Protein AF-A0A9Q1I8E9-F1 (afdb_monomer_lite)

pLDDT: mean 74.29, std 25.04, range [24.16, 98.56]

Organism: Conger conger (NCBI:txid82655)

Radius of gyration: 29.44 Å; chains: 1; bounding box: 55×81×76 Å

Sequence (322 aa):
MQVLFWGLRDLKRVNLAQVDRPRVDIECAGKGVQSALIQNYKKNPNFSTLVKWFEVDLPENELLHPPLNIRVVDCRAFGRYTLVGSHAVTTLRKFIYRPVDKSANNLSASEEIVINTEPEQHVKKVETVVKLDSTSDAVVKLDMNEDEKGKKKKRKKGEGEIEEEELDESMLDWWSKYFASIETMMEVYNKELENEFANFEDWLHTFNLYRGKSGDDDDQNVADEDRLIGRFKGSLCMYKVPLADDITREPGYDPTMGMFQSIPHNDPINILVRVYVVRATDLHPADINGKADPYIAIKLGKSEIRDKENYISKQLNPIFGK

InterPro domains:
  IPR000008 C2 domain [PF00168] (273-321)
  IPR000008 C2 domain [PS50004] (1-107)
  IPR000008 C2 domain [PS50004] (251-322)
  IPR035892 C2 domain superfamily [G3DSA:2.60.40.150] (272-322)
  IPR035892 C2 domain superfamily [SSF49562] (2-92)
  IPR035892 C2 domain superfamily [SSF49562] (252-321)
  IPR037721 Ferlin family [PTHR12546] (2-322)

Foldseek 3Di:
DKKFFQFWFQFAADPNHDFFWKKKWKDFPRDTDIFDIDRGCVVARTGPQTMDDDDDDADPPQLRGQKMKIWMWRQDPPRDTDTSFIFIRHGCVLQEDDDDDPPDDDDDPDRDQDPDPPPPPPPPPPPPPDDDDDDDDDDDDDDDDDDDDDDDDDDDDDDDDPDPPPPPPVPCDPVNVVVVVVVVPDDDDPDDCCVVCVNVPRNKDKGFTFPDDDDPDPPPPPVGVVRGRIIGIMGHHDYDPPDDPVQCPPPPDDPSCPSVPPDDDSDDDDDDDDDDDFKAAQAAQPDPVRFDFDWDWDDDPPDIDTPNVPTDPRHRIDGDHD

Structure (mmCIF, N/CA/C/O backbone):
data_AF-A0A9Q1I8E9-F1
#
_entry.id   AF-A0A9Q1I8E9-F1
#
loop_
_atom_site.group_PDB
_atom_site.id
_atom_site.type_symbol
_atom_site.label_atom_id
_atom_site.label_alt_id
_atom_site.label_comp_id
_atom_site.label_asym_id
_atom_site.label_entity_id
_atom_site.label_seq_id
_atom_site.pdbx_PDB_ins_code
_atom_site.Cartn_x
_atom_site.Cartn_y
_atom_site.Cartn_z
_atom_site.occupancy
_atom_site.B_iso_or_equiv
_atom_site.auth_seq_id
_atom_site.auth_comp_id
_atom_site.auth_asym_id
_atom_site.auth_atom_id
_atom_site.pdbx_PDB_model_num
ATOM 1 N N . MET A 1 1 ? 15.123 -5.989 -10.878 1.00 93.50 1 MET A 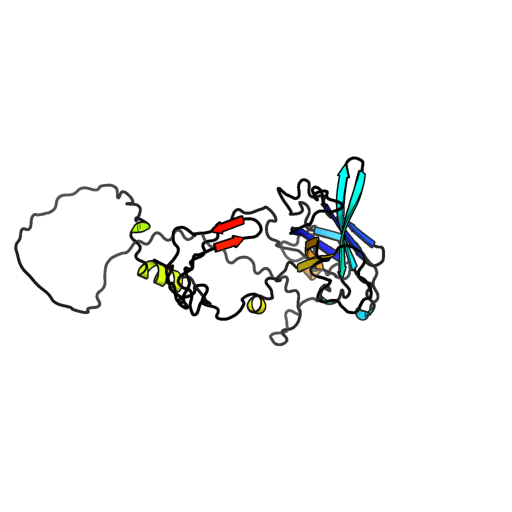N 1
ATOM 2 C CA . MET A 1 1 ? 14.380 -5.652 -9.645 1.00 93.50 1 MET A CA 1
ATOM 3 C C . MET A 1 1 ? 13.042 -6.363 -9.662 1.00 93.50 1 MET A C 1
ATOM 5 O O . MET A 1 1 ? 12.340 -6.314 -10.666 1.00 93.50 1 MET A O 1
ATOM 9 N N . GLN A 1 2 ? 12.695 -7.014 -8.561 1.00 95.00 2 GLN A N 1
ATOM 10 C CA . GLN A 1 2 ? 11.435 -7.710 -8.361 1.00 95.00 2 GLN A CA 1
ATOM 11 C C . GLN A 1 2 ? 10.613 -7.008 -7.280 1.00 95.00 2 GLN A C 1
ATOM 13 O O . GLN A 1 2 ? 11.158 -6.479 -6.312 1.00 95.00 2 GLN A O 1
ATOM 18 N N . VAL A 1 3 ? 9.298 -6.997 -7.462 1.00 97.31 3 VAL A N 1
ATOM 19 C CA . VAL A 1 3 ? 8.339 -6.338 -6.582 1.00 97.31 3 VAL A CA 1
ATOM 20 C C . VAL A 1 3 ? 7.235 -7.317 -6.215 1.00 97.31 3 VAL A C 1
ATOM 22 O O . VAL A 1 3 ? 6.622 -7.926 -7.095 1.00 97.31 3 VAL A O 1
ATOM 25 N N . LEU A 1 4 ? 6.957 -7.400 -4.918 1.00 96.75 4 LEU A N 1
ATOM 26 C CA . LEU A 1 4 ? 5.790 -8.050 -4.351 1.00 96.75 4 LEU A CA 1
ATOM 27 C C . LEU A 1 4 ? 4.708 -7.001 -4.043 1.00 96.75 4 LEU A C 1
ATOM 29 O O . LEU A 1 4 ? 4.902 -6.099 -3.229 1.00 96.75 4 LEU A O 1
ATOM 33 N N . PHE A 1 5 ? 3.549 -7.149 -4.670 1.00 97.56 5 PHE A N 1
ATOM 34 C CA . PHE A 1 5 ? 2.348 -6.342 -4.508 1.00 97.56 5 PHE A CA 1
ATOM 35 C C . PHE A 1 5 ? 1.336 -7.099 -3.649 1.00 97.56 5 PHE A C 1
ATOM 37 O O . PHE A 1 5 ? 0.553 -7.893 -4.163 1.00 97.56 5 PHE A O 1
ATOM 44 N N . TRP A 1 6 ? 1.314 -6.838 -2.343 1.00 96.62 6 TRP A N 1
ATOM 45 C CA . TRP A 1 6 ? 0.374 -7.512 -1.446 1.00 96.62 6 TRP A CA 1
ATOM 46 C C . TRP A 1 6 ? -0.976 -6.797 -1.409 1.00 96.62 6 TRP A C 1
ATOM 48 O O . TRP A 1 6 ? -2.002 -7.345 -1.806 1.00 96.62 6 TRP A O 1
ATOM 58 N N . GLY A 1 7 ? -0.996 -5.524 -1.020 1.00 96.81 7 GLY A N 1
ATOM 59 C CA . GLY A 1 7 ? -2.247 -4.772 -0.960 1.00 96.81 7 GLY A CA 1
ATOM 60 C C . GLY A 1 7 ? -2.081 -3.324 -0.536 1.00 96.81 7 GLY A C 1
ATOM 61 O O . GLY A 1 7 ? -0.982 -2.850 -0.260 1.00 96.81 7 GLY A O 1
ATOM 62 N N . LEU A 1 8 ? -3.198 -2.608 -0.476 1.00 97.56 8 LEU A N 1
ATOM 63 C CA . LEU A 1 8 ? -3.262 -1.216 -0.033 1.00 97.56 8 LEU A CA 1
ATOM 64 C C . LEU A 1 8 ? -4.072 -1.114 1.258 1.00 97.56 8 LEU A C 1
ATOM 66 O O . LEU A 1 8 ? -5.073 -1.797 1.425 1.00 97.56 8 LEU A O 1
ATOM 70 N N . ARG A 1 9 ? -3.701 -0.242 2.189 1.00 95.12 9 ARG A N 1
ATOM 71 C CA . ARG A 1 9 ? -4.420 -0.060 3.460 1.00 95.12 9 ARG A CA 1
ATOM 72 C C . ARG A 1 9 ? -4.725 1.407 3.693 1.00 95.12 9 ARG A C 1
ATOM 74 O O . ARG A 1 9 ? -3.974 2.277 3.266 1.00 95.12 9 ARG A O 1
ATOM 81 N N . ASP A 1 10 ? -5.856 1.651 4.340 1.00 93.38 10 ASP A N 1
ATOM 82 C CA . ASP A 1 10 ? -6.248 2.958 4.869 1.00 93.38 10 ASP A CA 1
ATOM 83 C C . ASP A 1 10 ? -6.200 4.115 3.863 1.00 93.38 10 ASP A C 1
ATOM 85 O O . ASP A 1 10 ? -5.887 5.247 4.228 1.00 93.38 10 ASP A O 1
ATOM 89 N N . LEU A 1 11 ? -6.533 3.852 2.592 1.00 95.31 11 LEU A N 1
ATOM 90 C CA . LEU A 1 11 ? -6.553 4.904 1.580 1.00 95.31 11 LEU A CA 1
ATOM 91 C C . LEU A 1 11 ? -7.613 5.964 1.931 1.00 95.31 11 LEU A C 1
ATOM 93 O O . LEU A 1 11 ? -8.818 5.682 1.980 1.00 95.31 11 LEU A O 1
ATOM 97 N N . LYS A 1 12 ? -7.165 7.202 2.157 1.00 93.06 12 LYS A N 1
ATOM 98 C CA . LYS A 1 12 ? -8.016 8.375 2.381 1.00 93.06 12 LYS A CA 1
ATOM 99 C C . LYS A 1 12 ? -8.666 8.821 1.061 1.00 93.06 12 LYS A C 1
ATOM 101 O O . LYS A 1 12 ? -8.246 8.467 -0.041 1.00 93.06 12 LYS A O 1
ATOM 106 N N . ARG A 1 13 ? -9.732 9.622 1.166 1.00 91.75 13 ARG A N 1
ATOM 107 C CA . ARG A 1 13 ? -10.427 10.198 -0.000 1.00 91.75 13 ARG A CA 1
ATOM 108 C C . ARG A 1 13 ? -9.530 11.184 -0.749 1.00 91.75 13 ARG A C 1
ATOM 110 O O . ARG A 1 13 ? -8.768 11.935 -0.140 1.00 91.75 13 ARG A O 1
ATOM 117 N N . VAL A 1 14 ? -9.699 11.249 -2.067 1.00 88.94 14 VAL A N 1
ATOM 118 C CA . VAL A 1 14 ? -8.927 12.125 -2.958 1.00 88.94 14 VAL A CA 1
ATOM 119 C C . VAL A 1 14 ? -9.889 12.969 -3.781 1.00 88.94 14 VAL A C 1
ATOM 121 O O . VAL A 1 14 ? -10.729 12.431 -4.508 1.00 88.94 14 VAL A O 1
ATOM 124 N N . ASN A 1 15 ? -9.764 14.295 -3.668 1.00 85.81 15 ASN A N 1
ATOM 125 C CA . ASN A 1 15 ? -10.684 15.270 -4.267 1.00 85.81 15 ASN A CA 1
ATOM 126 C C . ASN A 1 15 ? -12.148 14.969 -3.906 1.00 85.81 15 ASN A C 1
ATOM 128 O O . ASN A 1 15 ? -12.997 14.856 -4.784 1.00 85.81 15 ASN A O 1
ATOM 132 N N . LEU A 1 16 ? -12.410 14.749 -2.608 1.00 86.00 16 LEU A N 1
ATOM 133 C CA . LEU A 1 16 ? -13.709 14.374 -2.011 1.00 86.00 16 LEU A CA 1
ATOM 134 C C . LEU A 1 16 ? -14.289 13.016 -2.460 1.00 86.00 16 LEU A C 1
ATOM 136 O O . LEU A 1 16 ? -15.180 12.474 -1.797 1.00 86.00 16 LEU A O 1
ATOM 140 N N . ALA A 1 17 ? -13.743 12.424 -3.519 1.00 89.12 17 ALA A N 1
ATOM 141 C CA . ALA A 1 17 ? -14.120 11.119 -4.026 1.00 89.12 17 ALA A CA 1
ATOM 142 C C . ALA A 1 17 ? -13.396 9.993 -3.281 1.00 89.12 17 ALA A C 1
ATOM 144 O O . ALA A 1 17 ? -12.259 10.123 -2.818 1.00 89.12 17 ALA A O 1
ATOM 145 N N . GLN A 1 18 ? -14.083 8.865 -3.162 1.00 92.38 18 GLN A N 1
ATOM 146 C CA . GLN A 1 18 ? -13.507 7.655 -2.606 1.00 92.38 18 GLN A CA 1
ATOM 147 C C . GLN A 1 18 ? -12.624 6.949 -3.637 1.00 92.38 18 GLN A C 1
ATOM 149 O O . GLN A 1 18 ? -12.965 6.922 -4.815 1.00 92.38 18 GLN A O 1
ATOM 154 N N . VAL A 1 19 ? -11.515 6.374 -3.173 1.00 95.00 19 VAL A N 1
ATOM 155 C CA . VAL A 1 19 ? -10.680 5.472 -3.970 1.00 95.00 19 VAL A CA 1
ATOM 156 C C . VAL A 1 19 ? -11.383 4.124 -4.092 1.00 95.00 19 VAL A C 1
ATOM 158 O O . VAL A 1 19 ? -11.830 3.575 -3.081 1.00 95.00 19 VAL A O 1
ATOM 161 N N . ASP A 1 20 ? -11.489 3.614 -5.316 1.00 94.75 20 ASP A N 1
ATOM 162 C CA . ASP A 1 20 ? -12.238 2.387 -5.609 1.00 94.75 20 ASP A CA 1
ATOM 163 C C . ASP A 1 20 ? -11.427 1.396 -6.441 1.00 94.75 20 ASP A C 1
ATOM 165 O O . ASP A 1 20 ? -11.429 0.201 -6.143 1.00 94.75 20 ASP A O 1
ATOM 169 N N . ARG A 1 21 ? -10.681 1.895 -7.435 1.00 96.50 21 ARG A N 1
ATOM 170 C CA . ARG A 1 21 ? -9.958 1.061 -8.400 1.00 96.50 21 ARG A CA 1
ATOM 171 C C . ARG A 1 21 ? -8.468 1.398 -8.465 1.00 96.50 21 ARG A C 1
ATOM 173 O O . ARG A 1 21 ? -7.974 1.821 -9.517 1.00 96.50 21 ARG A O 1
ATOM 180 N N . PRO A 1 22 ? -7.736 1.280 -7.345 1.00 97.69 22 PRO A N 1
ATOM 181 C CA . PRO A 1 22 ? -6.342 1.673 -7.302 1.00 97.69 22 PRO A CA 1
ATOM 182 C C . PRO A 1 22 ? -5.419 0.664 -8.002 1.00 97.69 22 PRO A C 1
ATOM 184 O O . PRO A 1 22 ? -5.678 -0.542 -8.030 1.00 97.69 22 PRO A O 1
ATOM 187 N N . ARG A 1 23 ? -4.293 1.172 -8.508 1.00 97.81 23 ARG A N 1
ATOM 188 C CA . ARG A 1 23 ? -3.081 0.403 -8.826 1.00 97.81 23 ARG A CA 1
ATOM 189 C C . ARG A 1 23 ? -1.856 1.085 -8.218 1.00 97.81 23 ARG A C 1
ATOM 191 O O . ARG A 1 23 ? -1.910 2.273 -7.894 1.00 97.81 23 ARG A O 1
ATOM 198 N N . VAL A 1 24 ? -0.764 0.341 -8.107 1.00 98.56 24 VAL A N 1
ATOM 199 C CA . VAL A 1 24 ? 0.551 0.841 -7.699 1.00 98.56 24 VAL A CA 1
ATOM 200 C C . VAL A 1 24 ? 1.474 0.837 -8.913 1.00 98.56 24 VAL A C 1
ATOM 202 O O . VAL A 1 24 ? 1.626 -0.185 -9.577 1.00 98.56 24 VAL A O 1
ATOM 205 N N . ASP A 1 25 ? 2.118 1.967 -9.162 1.00 98.31 25 ASP A N 1
ATOM 206 C CA . ASP A 1 25 ? 3.155 2.144 -10.167 1.00 98.31 25 ASP A CA 1
ATOM 207 C C . ASP A 1 25 ? 4.503 2.272 -9.436 1.00 98.31 25 ASP A C 1
ATOM 209 O O . ASP A 1 25 ? 4.665 3.149 -8.583 1.00 98.31 25 ASP A O 1
ATOM 213 N N . ILE A 1 26 ? 5.455 1.395 -9.757 1.00 98.31 26 ILE A N 1
ATOM 214 C CA . ILE A 1 26 ? 6.819 1.396 -9.214 1.00 98.31 26 ILE A CA 1
ATOM 215 C C . ILE A 1 26 ? 7.774 1.845 -10.309 1.00 98.31 26 ILE A C 1
ATOM 217 O O . ILE A 1 26 ? 7.733 1.301 -11.411 1.00 98.31 26 ILE A O 1
ATOM 221 N N . GLU A 1 27 ? 8.640 2.807 -10.012 1.00 97.75 27 GLU A N 1
ATOM 222 C CA . GLU A 1 27 ? 9.581 3.371 -10.978 1.00 97.75 27 GLU A CA 1
ATOM 223 C C . GLU A 1 27 ? 10.948 3.621 -10.335 1.00 97.75 27 GLU A C 1
ATOM 225 O O . GLU A 1 27 ? 11.039 4.224 -9.269 1.00 97.75 27 GLU A O 1
ATOM 230 N N . CYS A 1 28 ? 12.019 3.189 -10.994 1.00 97.00 28 CYS A N 1
ATOM 231 C CA . CYS A 1 28 ? 13.401 3.442 -10.604 1.00 97.00 28 CYS A CA 1
ATOM 232 C C . CYS A 1 28 ? 14.256 3.642 -11.863 1.00 97.00 28 CYS A C 1
ATOM 234 O O . CYS A 1 28 ? 14.161 2.861 -12.810 1.00 97.00 28 CYS A O 1
ATOM 236 N N . ALA A 1 29 ? 15.072 4.701 -11.889 1.00 94.88 29 ALA A N 1
ATOM 237 C CA . ALA A 1 29 ? 15.941 5.049 -13.023 1.00 94.88 29 ALA A CA 1
ATOM 238 C C . ALA A 1 29 ? 15.224 5.070 -14.399 1.00 94.88 29 ALA A C 1
ATOM 240 O O . ALA A 1 29 ? 15.774 4.634 -15.408 1.00 94.88 29 ALA A O 1
ATOM 241 N N . GLY A 1 30 ? 13.968 5.534 -14.443 1.00 94.62 30 GLY A N 1
ATOM 242 C CA . GLY A 1 30 ? 13.162 5.609 -15.670 1.00 94.62 30 GLY A CA 1
ATOM 243 C C . GLY A 1 30 ? 12.603 4.271 -16.174 1.00 94.62 30 GLY A C 1
ATOM 244 O O . GLY A 1 30 ? 11.900 4.248 -17.183 1.00 94.62 30 GLY A O 1
ATOM 245 N N . LYS A 1 31 ? 12.870 3.161 -15.477 1.00 97.44 31 LYS A N 1
ATOM 246 C CA . LYS A 1 31 ? 12.247 1.855 -15.721 1.00 97.44 31 LYS A CA 1
ATOM 247 C C . LYS A 1 31 ? 11.280 1.533 -14.585 1.00 97.44 31 LYS A C 1
ATOM 249 O O . LYS A 1 31 ? 11.388 2.077 -13.489 1.00 97.44 31 LYS A O 1
ATOM 254 N N . GLY A 1 32 ? 10.300 0.672 -14.830 1.00 97.00 32 GLY A N 1
ATOM 255 C CA . GLY A 1 32 ? 9.283 0.418 -13.820 1.00 97.00 32 GLY A CA 1
ATOM 256 C C . GLY A 1 32 ? 8.260 -0.631 -14.200 1.00 97.00 32 GLY A C 1
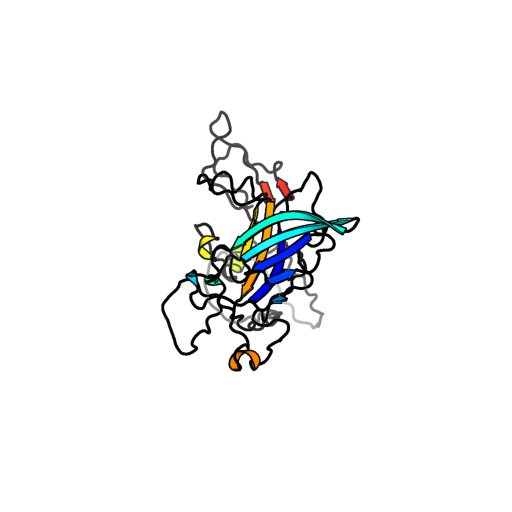ATOM 257 O O . GLY A 1 32 ? 8.276 -1.185 -15.298 1.00 97.00 32 GLY A O 1
ATOM 258 N N . VAL A 1 33 ? 7.349 -0.887 -13.268 1.00 98.12 33 VAL A N 1
ATOM 259 C CA . VAL A 1 33 ? 6.276 -1.865 -13.420 1.00 98.12 33 VAL A CA 1
ATOM 260 C C . VAL A 1 33 ? 5.010 -1.391 -12.714 1.00 98.12 33 VAL A C 1
ATOM 262 O O . VAL A 1 33 ? 5.062 -0.688 -11.706 1.00 98.12 33 VAL A O 1
ATOM 265 N N . GLN A 1 34 ? 3.854 -1.781 -13.246 1.00 98.19 34 GLN A N 1
ATOM 266 C CA . GLN A 1 34 ? 2.545 -1.474 -12.670 1.00 98.19 34 GLN A CA 1
ATOM 267 C C . GLN A 1 34 ? 1.923 -2.736 -12.081 1.00 98.19 34 GLN A C 1
ATOM 269 O O . GLN A 1 34 ? 1.971 -3.800 -12.707 1.00 98.19 34 GLN A O 1
ATOM 274 N N . SER A 1 35 ? 1.291 -2.631 -10.917 1.00 98.31 35 SER A N 1
ATOM 275 C CA . SER A 1 35 ? 0.508 -3.712 -10.318 1.00 98.31 35 SER A CA 1
ATOM 276 C C . SER A 1 35 ? -0.715 -4.069 -11.175 1.00 98.31 35 SER A C 1
ATOM 278 O O . SER A 1 35 ? -1.083 -3.362 -12.117 1.00 98.31 35 SER A O 1
ATOM 280 N N . ALA A 1 36 ? -1.391 -5.170 -10.839 1.00 96.94 36 ALA A N 1
ATOM 281 C CA . ALA A 1 36 ? -2.769 -5.362 -11.290 1.00 96.94 36 ALA A CA 1
ATOM 282 C C . ALA A 1 36 ? -3.686 -4.270 -10.700 1.00 96.94 36 ALA A C 1
ATOM 284 O O . ALA A 1 36 ? -3.376 -3.671 -9.667 1.00 96.94 36 ALA A O 1
ATOM 285 N N . LEU A 1 37 ? -4.820 -4.017 -11.353 1.00 96.56 37 LEU A N 1
ATOM 286 C CA . LEU A 1 37 ? -5.843 -3.104 -10.850 1.00 96.56 37 LEU A CA 1
ATOM 287 C C . LEU A 1 37 ? -6.699 -3.819 -9.799 1.00 96.56 37 LEU A C 1
ATOM 289 O O . LEU A 1 37 ? -7.273 -4.874 -10.080 1.00 96.56 37 LEU A O 1
ATOM 293 N N . ILE A 1 38 ? -6.836 -3.222 -8.615 1.00 97.06 38 ILE A N 1
ATOM 294 C CA . ILE A 1 38 ? -7.806 -3.675 -7.614 1.00 97.06 38 ILE A CA 1
ATOM 295 C C . ILE A 1 38 ? -9.202 -3.294 -8.105 1.00 97.06 38 ILE A C 1
ATOM 297 O O . ILE A 1 38 ? -9.475 -2.127 -8.358 1.00 97.06 38 ILE A O 1
ATOM 301 N N . GLN A 1 39 ? -10.092 -4.273 -8.281 1.00 94.12 39 GLN A N 1
ATOM 302 C CA . GLN A 1 39 ? -11.401 -4.033 -8.907 1.00 94.12 39 GLN A CA 1
ATOM 303 C C . GLN A 1 39 ? -12.389 -3.306 -7.989 1.00 94.12 39 GLN A C 1
ATOM 305 O O . GLN A 1 39 ? -13.245 -2.577 -8.488 1.00 94.12 39 GLN A O 1
ATOM 310 N N . ASN A 1 40 ? -12.288 -3.545 -6.679 1.00 93.50 40 ASN A N 1
ATOM 311 C CA . ASN A 1 40 ? -13.104 -2.918 -5.645 1.00 93.50 40 ASN A CA 1
ATOM 312 C C . ASN A 1 40 ? -12.316 -2.894 -4.332 1.00 93.50 40 ASN A C 1
ATOM 314 O O . ASN A 1 40 ? -12.282 -3.881 -3.593 1.00 93.50 40 ASN A O 1
ATOM 318 N N . TYR A 1 41 ? -11.705 -1.749 -4.047 1.00 95.06 41 TYR A N 1
ATOM 319 C CA . TYR A 1 41 ? -10.831 -1.556 -2.893 1.00 95.06 41 TYR A CA 1
ATOM 320 C C . TYR A 1 41 ? -11.532 -1.795 -1.552 1.00 95.06 41 TYR A C 1
ATOM 322 O O . TYR A 1 41 ? -10.930 -2.327 -0.623 1.00 95.06 41 TYR A O 1
ATOM 330 N N . LYS A 1 42 ? -12.818 -1.439 -1.444 1.00 91.62 42 LYS A N 1
ATOM 331 C CA . LYS A 1 42 ? -13.585 -1.657 -0.210 1.00 91.62 42 LYS A CA 1
ATOM 332 C C . LYS A 1 42 ? -13.797 -3.132 0.091 1.00 91.62 42 LYS A C 1
ATOM 334 O O . LYS A 1 42 ? -13.842 -3.500 1.259 1.00 91.62 42 LYS A O 1
ATOM 339 N N . LYS A 1 43 ? -14.023 -3.935 -0.950 1.00 91.94 43 LYS A N 1
ATOM 340 C CA . LYS A 1 43 ? -14.336 -5.359 -0.818 1.00 91.94 43 LYS A CA 1
ATOM 341 C C . LYS A 1 43 ? -13.071 -6.186 -0.635 1.00 91.94 43 LYS A C 1
ATOM 343 O O . LYS A 1 43 ? -13.044 -7.058 0.222 1.00 91.94 43 LYS A O 1
ATOM 348 N N . ASN A 1 44 ? -12.058 -5.933 -1.457 1.00 94.06 44 ASN A N 1
ATOM 349 C CA . ASN A 1 44 ? -10.777 -6.610 -1.363 1.00 94.06 44 ASN A CA 1
ATOM 350 C C . ASN A 1 44 ? -9.647 -5.608 -1.650 1.00 94.06 44 ASN A C 1
ATOM 352 O O . ASN A 1 44 ? -9.477 -5.201 -2.801 1.00 94.06 44 ASN A O 1
ATOM 356 N N . PRO A 1 45 ? -8.879 -5.201 -0.628 1.00 95.31 45 PRO A N 1
ATOM 357 C CA . PRO A 1 45 ? -7.777 -4.263 -0.791 1.00 95.31 45 PRO A CA 1
ATOM 358 C C . PRO A 1 45 ? -6.470 -4.909 -1.291 1.00 95.31 45 PRO A C 1
ATOM 360 O O . PRO A 1 45 ? -5.454 -4.215 -1.386 1.00 95.31 45 PRO A O 1
ATOM 363 N N . ASN A 1 46 ? -6.469 -6.213 -1.573 1.00 96.50 46 ASN A N 1
ATOM 364 C CA . ASN A 1 46 ? -5.296 -6.974 -1.992 1.00 96.50 46 ASN A CA 1
ATOM 365 C C . ASN A 1 46 ? -5.217 -7.120 -3.524 1.00 96.50 46 ASN A C 1
ATOM 367 O O . ASN A 1 46 ? -6.232 -7.105 -4.226 1.00 96.50 46 ASN A O 1
ATOM 371 N N . PHE A 1 47 ? -4.000 -7.257 -4.055 1.00 96.75 47 PHE A N 1
ATOM 372 C CA . PHE A 1 47 ? -3.769 -7.448 -5.490 1.00 96.75 47 PHE A CA 1
ATOM 373 C C . PHE A 1 47 ? -3.912 -8.917 -5.898 1.00 96.75 47 PHE A C 1
ATOM 375 O O . PHE A 1 47 ? -3.515 -9.817 -5.168 1.00 96.75 47 PHE A O 1
ATOM 382 N N . SER A 1 48 ? -4.423 -9.157 -7.108 1.00 94.19 48 SER A N 1
ATOM 383 C CA . SER A 1 48 ? -4.565 -10.507 -7.678 1.00 94.19 48 SER A CA 1
ATOM 384 C C . SER A 1 48 ? -3.283 -11.046 -8.322 1.00 94.19 48 SER A C 1
ATOM 386 O O . SER A 1 48 ? -3.153 -12.244 -8.532 1.00 94.19 48 SER A O 1
ATOM 388 N N . THR A 1 49 ? -2.354 -10.163 -8.693 1.00 94.69 49 THR A N 1
ATOM 389 C CA . THR A 1 49 ? -1.042 -10.528 -9.242 1.00 94.69 49 THR A CA 1
ATOM 390 C C . THR A 1 49 ? 0.012 -9.968 -8.311 1.00 94.69 49 THR A C 1
ATOM 392 O O . THR A 1 49 ? 0.179 -8.749 -8.245 1.00 94.69 49 THR A O 1
ATOM 395 N N . LEU A 1 50 ? 0.680 -10.864 -7.587 1.00 94.50 50 LEU A N 1
ATOM 396 C CA . LEU A 1 50 ? 1.548 -10.497 -6.473 1.00 94.50 50 LEU A CA 1
ATOM 397 C C . LEU A 1 50 ? 2.944 -10.131 -6.947 1.00 94.50 50 LEU A C 1
ATOM 399 O O . LEU A 1 50 ? 3.471 -9.107 -6.546 1.00 94.50 50 LEU A O 1
ATOM 403 N N . VAL A 1 51 ? 3.536 -10.924 -7.831 1.00 95.38 51 VAL A N 1
ATOM 404 C CA . VAL A 1 51 ? 4.938 -10.747 -8.202 1.00 95.38 51 VAL A CA 1
ATOM 405 C C . VAL A 1 51 ? 5.043 -10.183 -9.612 1.00 95.38 51 VAL A C 1
ATOM 407 O O . VAL A 1 51 ? 4.435 -10.696 -10.551 1.00 95.38 51 VAL A O 1
ATOM 410 N N . LYS A 1 52 ? 5.822 -9.110 -9.766 1.00 96.62 52 LYS A N 1
ATOM 411 C CA . LYS A 1 52 ? 6.296 -8.628 -11.070 1.00 96.62 52 LYS A CA 1
ATOM 412 C C . LYS A 1 52 ? 7.741 -8.161 -10.969 1.00 96.62 52 LYS A C 1
ATOM 414 O O . LYS A 1 52 ? 8.255 -7.933 -9.878 1.00 96.62 52 LYS A O 1
ATOM 419 N N . TRP A 1 53 ? 8.398 -7.989 -12.106 1.00 95.31 53 TRP A N 1
ATOM 420 C CA . TRP A 1 53 ? 9.783 -7.542 -12.164 1.00 95.31 53 TRP A CA 1
ATOM 421 C C . TRP A 1 53 ? 10.024 -6.631 -13.364 1.00 95.31 53 TRP A C 1
ATOM 423 O O . TRP A 1 53 ? 9.227 -6.580 -14.301 1.00 95.31 53 TRP A O 1
ATOM 433 N N . PHE A 1 54 ? 11.126 -5.895 -13.300 1.00 96.12 54 PHE A N 1
ATOM 434 C CA . PHE A 1 54 ? 11.693 -5.144 -14.409 1.00 96.12 54 PHE A CA 1
ATOM 435 C C . PHE A 1 54 ? 13.218 -5.112 -14.261 1.00 96.12 54 PHE A C 1
ATOM 437 O O . PHE A 1 54 ? 13.757 -5.106 -13.148 1.00 96.12 54 PHE A O 1
ATOM 444 N N . GLU A 1 55 ? 13.929 -5.112 -15.380 1.00 95.31 55 GLU A N 1
ATOM 445 C CA . GLU A 1 55 ? 15.380 -4.926 -15.398 1.00 95.31 55 GLU A CA 1
ATOM 446 C C . GLU A 1 55 ? 15.717 -3.446 -15.287 1.00 95.31 55 GLU A C 1
ATOM 448 O O . GLU A 1 55 ? 15.037 -2.613 -15.880 1.00 95.31 55 GLU A O 1
ATOM 453 N N . VAL A 1 56 ? 16.761 -3.109 -14.534 1.00 95.00 56 VAL A N 1
ATOM 454 C CA . VAL A 1 56 ? 17.224 -1.733 -14.348 1.00 95.00 56 VAL A CA 1
ATOM 455 C C . VAL A 1 56 ? 18.730 -1.710 -14.165 1.00 95.00 56 VAL A C 1
ATOM 457 O O . VAL A 1 56 ? 19.278 -2.536 -13.439 1.00 95.00 56 VAL A O 1
ATOM 460 N N . ASP A 1 57 ? 19.371 -0.768 -14.849 1.00 94.75 57 ASP A N 1
ATOM 461 C CA . ASP A 1 57 ? 20.810 -0.552 -14.786 1.00 94.75 57 ASP A CA 1
ATOM 462 C C . ASP A 1 57 ? 21.090 0.432 -13.653 1.00 94.75 57 ASP A C 1
ATOM 464 O O . ASP A 1 57 ? 20.522 1.527 -13.613 1.00 94.75 57 ASP A O 1
ATOM 468 N N . LEU A 1 58 ? 21.928 0.024 -12.705 1.00 93.94 58 LEU A N 1
ATOM 469 C CA . LEU A 1 58 ? 22.239 0.793 -11.504 1.00 93.94 58 LEU A CA 1
ATOM 470 C C . LEU A 1 58 ? 23.759 0.897 -11.337 1.00 93.94 58 LEU A C 1
ATOM 472 O O . LEU A 1 58 ? 24.469 -0.034 -11.726 1.00 93.94 58 LEU A O 1
ATOM 476 N N . PRO A 1 59 ? 24.275 1.991 -10.749 1.00 93.19 59 PRO A N 1
ATOM 477 C CA . PRO A 1 59 ? 25.695 2.103 -10.434 1.00 93.19 59 PRO A CA 1
ATOM 478 C C . PRO A 1 59 ? 26.191 0.945 -9.560 1.00 93.19 59 PRO A C 1
ATOM 480 O O . PRO A 1 59 ? 25.468 0.468 -8.685 1.00 93.19 59 PRO A O 1
ATOM 483 N N . GLU A 1 60 ? 27.451 0.538 -9.741 1.00 89.56 60 GLU A N 1
ATOM 484 C CA . GLU A 1 60 ? 28.083 -0.463 -8.866 1.00 89.56 60 GLU A CA 1
ATOM 485 C C . GLU A 1 60 ? 28.128 0.007 -7.409 1.00 89.56 60 GLU A C 1
ATOM 487 O O . GLU A 1 60 ? 27.919 -0.777 -6.486 1.00 89.56 60 GLU A O 1
ATOM 492 N N . ASN A 1 61 ? 28.360 1.306 -7.197 1.00 91.19 61 ASN A N 1
ATOM 493 C CA . ASN A 1 61 ? 28.301 1.895 -5.869 1.00 91.19 61 ASN A CA 1
ATOM 494 C C . ASN A 1 61 ? 26.842 2.058 -5.421 1.00 91.19 61 ASN A C 1
ATOM 496 O O . ASN A 1 61 ? 26.133 2.953 -5.885 1.00 91.19 61 ASN A O 1
ATOM 500 N N . GLU A 1 62 ? 26.432 1.239 -4.455 1.00 90.56 62 GLU A N 1
ATOM 501 C CA . GLU A 1 62 ? 25.083 1.228 -3.880 1.00 90.56 62 GLU A CA 1
ATOM 502 C C . GLU A 1 62 ? 24.654 2.563 -3.240 1.00 90.56 62 GLU A C 1
ATOM 504 O O . GLU A 1 62 ? 23.462 2.798 -3.073 1.00 90.56 62 GLU A O 1
ATOM 509 N N . LEU A 1 63 ? 25.590 3.451 -2.861 1.00 90.19 63 LEU A N 1
ATOM 510 C CA . LEU A 1 63 ? 25.256 4.807 -2.377 1.00 90.19 63 LEU A CA 1
ATOM 511 C C . LEU A 1 63 ? 24.694 5.708 -3.475 1.00 90.19 63 LEU A C 1
ATOM 513 O O . LEU A 1 63 ? 24.023 6.689 -3.177 1.00 90.19 63 LEU A O 1
ATOM 517 N N . LEU A 1 64 ? 25.026 5.410 -4.729 1.00 92.44 64 LEU A N 1
ATOM 518 C CA . LEU A 1 64 ? 24.658 6.217 -5.888 1.00 92.44 64 LEU A CA 1
ATOM 519 C C . LEU A 1 64 ? 23.402 5.681 -6.579 1.00 92.44 64 LEU A C 1
ATOM 521 O O . LEU A 1 64 ? 23.045 6.147 -7.660 1.00 92.44 64 LEU A O 1
ATOM 525 N N . HIS A 1 65 ? 22.744 4.682 -5.988 1.00 94.19 65 HIS A N 1
ATOM 526 C CA . HIS A 1 65 ? 21.489 4.168 -6.514 1.00 94.19 65 HIS A CA 1
ATOM 527 C C . HIS A 1 65 ? 20.423 5.271 -6.486 1.00 94.19 65 HIS A C 1
ATOM 529 O O . HIS A 1 65 ? 20.213 5.888 -5.441 1.00 94.19 65 HIS A O 1
ATOM 535 N N . PRO A 1 66 ? 19.744 5.542 -7.615 1.00 95.38 66 PRO A N 1
ATOM 536 C CA . PRO A 1 66 ? 18.667 6.516 -7.643 1.00 95.38 66 PRO A CA 1
ATOM 537 C C . PRO A 1 66 ? 17.489 6.053 -6.773 1.00 95.38 66 PRO A C 1
ATOM 539 O O . PRO A 1 66 ? 17.266 4.847 -6.624 1.00 95.38 66 PRO A O 1
ATOM 542 N N . PRO A 1 67 ? 16.687 6.994 -6.244 1.00 94.56 67 PRO A N 1
ATOM 543 C CA . PRO A 1 67 ? 15.515 6.651 -5.457 1.00 94.56 67 PRO A CA 1
ATOM 544 C C . PRO A 1 67 ? 14.498 5.871 -6.294 1.00 94.56 67 PRO A C 1
ATOM 546 O O . PRO A 1 67 ? 14.360 6.071 -7.507 1.00 94.56 67 PRO A O 1
ATOM 549 N N . LEU A 1 68 ? 13.748 5.002 -5.623 1.00 97.12 68 LEU A N 1
ATOM 550 C CA . LEU A 1 68 ? 12.608 4.305 -6.204 1.00 97.12 68 LEU A CA 1
ATOM 551 C C . LEU A 1 68 ? 11.316 4.990 -5.781 1.00 97.12 68 LEU A C 1
ATOM 553 O O . LEU A 1 68 ? 11.061 5.215 -4.601 1.00 97.12 68 LEU A O 1
ATOM 557 N N . ASN A 1 69 ? 10.477 5.298 -6.758 1.00 97.50 69 ASN A N 1
ATOM 558 C CA . ASN A 1 69 ? 9.194 5.939 -6.548 1.00 97.50 69 ASN A CA 1
ATOM 559 C C . ASN A 1 69 ? 8.076 4.902 -6.567 1.00 97.50 69 ASN A C 1
ATOM 561 O O . ASN A 1 69 ? 7.929 4.135 -7.517 1.00 97.50 69 ASN A O 1
ATOM 565 N N . ILE A 1 70 ? 7.247 4.940 -5.533 1.00 98.31 70 ILE A N 1
ATOM 566 C CA . ILE A 1 70 ? 5.997 4.199 -5.416 1.00 98.31 70 ILE A CA 1
ATOM 567 C C . ILE A 1 70 ? 4.872 5.215 -5.568 1.00 98.31 70 ILE A C 1
ATOM 569 O O . ILE A 1 70 ? 4.778 6.166 -4.792 1.00 98.31 70 ILE A O 1
ATOM 573 N N . ARG A 1 71 ? 4.001 5.038 -6.559 1.00 97.94 71 ARG A N 1
ATOM 574 C CA . ARG A 1 71 ? 2.833 5.902 -6.769 1.00 97.94 71 ARG A CA 1
ATOM 575 C C . ARG A 1 71 ? 1.571 5.071 -6.778 1.00 97.94 71 ARG A C 1
ATOM 577 O O . ARG A 1 71 ? 1.487 4.082 -7.492 1.00 97.94 71 ARG A O 1
ATOM 584 N N . VAL A 1 72 ? 0.562 5.503 -6.037 1.00 98.12 72 VAL A N 1
ATOM 585 C CA . VAL A 1 72 ? -0.769 4.898 -6.096 1.00 98.12 72 VAL A CA 1
ATOM 586 C C . VAL A 1 72 ? -1.681 5.797 -6.899 1.00 98.12 72 VAL A C 1
ATOM 588 O O . VAL A 1 72 ? -1.815 6.982 -6.595 1.00 98.12 72 VAL A O 1
ATOM 591 N N . VAL A 1 73 ? -2.328 5.236 -7.915 1.00 96.56 73 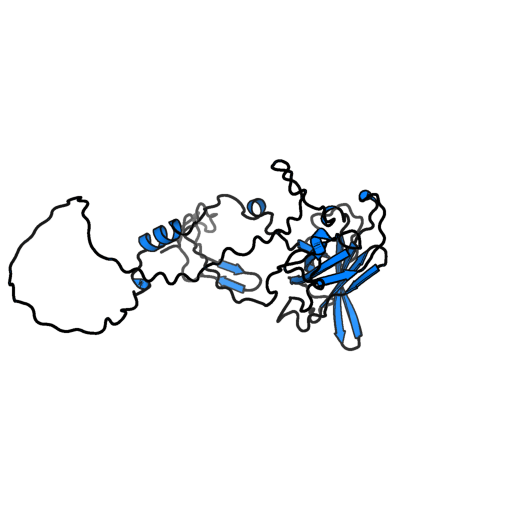VAL A N 1
ATOM 592 C CA . VAL A 1 73 ? -3.287 5.955 -8.758 1.00 96.56 73 VAL A CA 1
ATOM 593 C C . VAL A 1 73 ? -4.635 5.249 -8.741 1.00 96.56 73 VAL A C 1
ATOM 595 O O . VAL A 1 73 ? -4.711 4.029 -8.849 1.00 96.56 73 VAL A O 1
ATOM 598 N N . ASP A 1 74 ? -5.707 6.022 -8.608 1.00 96.38 74 ASP A N 1
ATOM 599 C CA . ASP A 1 74 ? -7.087 5.550 -8.693 1.00 96.38 74 ASP A CA 1
ATOM 600 C C . ASP A 1 74 ? -7.555 5.633 -10.150 1.00 96.38 74 ASP A C 1
ATOM 602 O O . ASP A 1 74 ? -7.535 6.708 -10.764 1.00 96.38 74 ASP A O 1
ATOM 606 N N . CYS A 1 75 ? -7.932 4.485 -10.713 1.00 92.69 75 CYS A N 1
ATOM 607 C CA . CYS A 1 75 ? -8.350 4.344 -12.103 1.00 92.69 75 CYS A CA 1
ATOM 608 C C . CYS A 1 75 ? -9.857 4.583 -12.214 1.00 92.69 75 CYS A C 1
ATOM 610 O O . CYS A 1 75 ? -10.670 3.701 -11.939 1.00 92.69 75 CYS A O 1
ATOM 612 N N . ARG A 1 76 ? -10.240 5.788 -12.627 1.00 89.94 76 ARG A N 1
ATOM 613 C CA . ARG A 1 76 ? -11.638 6.217 -12.707 1.00 89.94 76 ARG A CA 1
ATOM 614 C C . ARG A 1 76 ? -12.219 5.973 -14.099 1.00 89.94 76 ARG A C 1
ATOM 616 O O . ARG A 1 76 ? -11.519 5.612 -15.046 1.00 89.94 76 ARG A O 1
ATOM 623 N N . ALA A 1 77 ? -13.529 6.185 -14.222 1.00 85.88 77 ALA A N 1
ATOM 624 C CA . ALA A 1 77 ? -14.233 6.100 -15.498 1.00 85.88 77 ALA A CA 1
ATOM 625 C C . ALA A 1 77 ? -13.585 6.994 -16.576 1.00 85.88 77 ALA A C 1
ATOM 627 O O . ALA A 1 77 ? -12.954 8.011 -16.273 1.00 85.88 77 ALA A O 1
ATOM 628 N N . PHE A 1 78 ? -13.773 6.613 -17.843 1.00 86.12 78 PHE A N 1
ATOM 629 C CA . PHE A 1 78 ? -13.250 7.329 -19.016 1.00 86.12 78 PHE A CA 1
ATOM 630 C C . PHE A 1 78 ? -11.715 7.441 -19.063 1.00 86.12 78 PHE A C 1
ATOM 632 O O . PHE A 1 78 ? -11.180 8.422 -19.572 1.00 86.12 78 PHE A O 1
ATOM 639 N N . GLY A 1 79 ? -11.000 6.456 -18.507 1.00 81.56 79 GLY A N 1
ATOM 640 C CA . GLY A 1 79 ? -9.535 6.383 -18.577 1.00 81.56 79 GLY A CA 1
ATOM 641 C C . GLY A 1 79 ? -8.803 7.446 -17.754 1.00 81.56 79 GLY A C 1
ATOM 642 O O . GLY A 1 79 ? -7.606 7.653 -17.945 1.00 81.56 79 GLY A O 1
ATOM 643 N N . ARG A 1 80 ? -9.501 8.139 -16.845 1.00 88.19 80 ARG A N 1
ATOM 644 C CA . ARG A 1 80 ? -8.891 9.152 -15.978 1.00 88.19 80 ARG A CA 1
ATOM 645 C C . ARG A 1 80 ? -8.143 8.484 -14.830 1.00 88.19 80 ARG A C 1
ATOM 647 O O . ARG A 1 80 ? -8.709 7.663 -14.112 1.00 88.19 80 ARG A O 1
ATOM 654 N N . TYR A 1 81 ? -6.909 8.917 -14.597 1.00 91.94 81 TYR A N 1
ATOM 655 C CA . TYR A 1 81 ? -6.112 8.506 -13.444 1.00 91.94 81 TYR A CA 1
ATOM 656 C C . TYR A 1 81 ? -5.984 9.668 -12.467 1.00 91.94 81 TYR A C 1
ATOM 658 O O . TYR A 1 81 ? -5.672 10.788 -12.865 1.00 91.94 81 TYR A O 1
ATOM 666 N N . THR A 1 82 ? -6.247 9.415 -11.187 1.00 93.12 82 THR A N 1
ATOM 667 C CA . THR A 1 82 ? -6.029 10.397 -10.116 1.00 93.12 82 THR A CA 1
ATOM 668 C C . THR A 1 82 ? -4.934 9.885 -9.195 1.00 93.12 82 THR A C 1
ATOM 670 O O . THR A 1 82 ? -5.070 8.792 -8.650 1.00 93.12 82 THR A O 1
ATOM 673 N N . LEU A 1 83 ? -3.864 10.661 -9.004 1.00 95.31 83 LEU A N 1
ATOM 674 C CA . LEU A 1 83 ? -2.835 10.334 -8.016 1.00 95.31 83 LEU A CA 1
ATOM 675 C C . LEU A 1 83 ? -3.459 10.338 -6.618 1.00 95.31 83 LEU A C 1
ATOM 677 O O . LEU A 1 83 ? -4.029 11.339 -6.188 1.00 95.31 83 LEU A O 1
ATOM 681 N N . VAL A 1 84 ? -3.351 9.206 -5.932 1.00 95.56 84 VAL A N 1
ATOM 682 C CA . VAL A 1 84 ? -3.833 9.022 -4.563 1.00 95.56 84 VAL A CA 1
ATOM 683 C C . VAL A 1 84 ? -2.766 9.476 -3.580 1.00 95.56 84 VAL A C 1
ATOM 685 O O . VAL A 1 84 ? -3.044 10.308 -2.721 1.00 95.56 84 VAL A O 1
ATOM 688 N N . GLY A 1 85 ? -1.538 9.008 -3.783 1.00 96.00 85 GLY A N 1
ATOM 689 C CA . GLY A 1 85 ? -0.339 9.523 -3.135 1.00 96.00 85 GLY A CA 1
ATOM 690 C C . GLY A 1 85 ? 0.892 8.726 -3.530 1.00 96.00 85 GLY A C 1
ATOM 691 O O . GLY A 1 85 ? 0.833 7.856 -4.406 1.00 96.00 85 GLY A O 1
ATOM 692 N N . SER A 1 86 ? 2.010 9.063 -2.907 1.00 96.50 86 SER A N 1
ATOM 693 C CA . SER A 1 86 ? 3.320 8.549 -3.291 1.00 96.50 86 SER A CA 1
ATOM 694 C C . SER A 1 86 ? 4.238 8.326 -2.101 1.00 96.50 86 SER A C 1
ATOM 696 O O . SER A 1 86 ? 4.062 8.929 -1.045 1.00 96.50 86 SER A O 1
ATOM 698 N N . HIS A 1 87 ? 5.233 7.474 -2.310 1.00 96.44 87 HIS A N 1
ATOM 699 C CA . HIS A 1 87 ? 6.329 7.210 -1.393 1.00 96.44 87 HIS A CA 1
ATOM 700 C C . HIS A 1 87 ? 7.633 7.139 -2.192 1.00 96.44 87 HIS A C 1
ATOM 702 O O . HIS A 1 87 ? 7.658 6.534 -3.265 1.00 96.44 87 HIS A O 1
ATOM 708 N N . ALA A 1 88 ? 8.703 7.738 -1.676 1.00 95.88 88 ALA A N 1
ATOM 709 C CA . ALA A 1 88 ? 10.033 7.645 -2.265 1.00 95.88 88 ALA A CA 1
ATOM 710 C C . ALA A 1 88 ? 10.926 6.798 -1.355 1.00 95.88 88 ALA A C 1
ATOM 712 O O . ALA A 1 88 ? 11.192 7.162 -0.214 1.00 95.88 88 ALA A O 1
ATOM 713 N N . VAL A 1 89 ? 11.395 5.672 -1.879 1.00 95.06 89 VAL A N 1
ATOM 714 C CA . VAL A 1 89 ? 12.419 4.846 -1.251 1.00 95.06 89 VAL A CA 1
ATOM 715 C C . VAL A 1 89 ? 13.773 5.457 -1.596 1.00 95.06 89 VAL A C 1
ATOM 717 O O . VAL A 1 89 ? 14.245 5.342 -2.728 1.00 95.06 89 VAL A O 1
ATOM 720 N N . THR A 1 90 ? 14.382 6.136 -0.628 1.00 92.44 90 THR A N 1
ATOM 721 C CA . THR A 1 90 ? 15.629 6.898 -0.813 1.00 92.44 90 THR A CA 1
ATOM 722 C C . THR A 1 90 ? 16.878 6.024 -0.848 1.00 92.44 90 THR A C 1
ATOM 724 O O . THR A 1 90 ? 17.859 6.394 -1.483 1.00 92.44 90 THR A O 1
ATOM 727 N N . THR A 1 91 ? 16.844 4.856 -0.203 1.00 91.88 91 THR A N 1
ATOM 728 C CA . THR A 1 91 ? 17.939 3.882 -0.204 1.00 91.88 91 THR A CA 1
ATOM 729 C C . THR A 1 91 ? 17.438 2.506 -0.613 1.00 91.88 91 THR A C 1
ATOM 731 O O . THR A 1 91 ? 16.485 1.969 -0.045 1.00 91.88 91 THR A O 1
ATOM 734 N N . LEU A 1 92 ? 18.105 1.925 -1.608 1.00 93.50 92 LEU A N 1
ATOM 735 C CA . LEU A 1 92 ? 17.796 0.594 -2.125 1.00 93.50 92 LEU A CA 1
ATOM 736 C C . LEU A 1 92 ? 18.576 -0.526 -1.429 1.00 93.50 92 LEU A C 1
ATOM 738 O O . LEU A 1 92 ? 18.257 -1.698 -1.603 1.00 93.50 92 LEU A O 1
ATOM 742 N N . ARG A 1 93 ? 19.568 -0.170 -0.610 1.00 91.00 93 ARG A N 1
ATOM 743 C CA . ARG A 1 93 ? 20.551 -1.087 -0.011 1.00 91.00 93 ARG A CA 1
ATOM 744 C C . ARG A 1 93 ? 19.947 -2.249 0.759 1.00 91.00 93 ARG A C 1
ATOM 746 O O . ARG A 1 93 ? 20.462 -3.362 0.683 1.00 91.00 93 ARG A O 1
ATOM 753 N N . LYS A 1 94 ? 18.855 -1.979 1.475 1.00 87.81 94 LYS A N 1
ATOM 754 C CA . LYS A 1 94 ? 18.140 -2.984 2.265 1.00 87.81 94 LYS A CA 1
ATOM 755 C C . LYS A 1 94 ? 17.392 -4.008 1.414 1.00 87.81 94 LYS A C 1
ATOM 757 O O . LYS A 1 94 ? 17.071 -5.070 1.910 1.00 87.81 94 LYS A O 1
ATOM 762 N N . PHE A 1 95 ? 17.142 -3.713 0.138 1.00 92.25 95 PHE A N 1
ATOM 763 C CA . PHE A 1 95 ? 16.443 -4.608 -0.787 1.00 92.25 95 PHE A CA 1
ATOM 764 C C . PHE A 1 95 ? 17.395 -5.405 -1.680 1.00 92.25 95 PHE A C 1
ATOM 766 O O . PHE A 1 95 ? 16.939 -6.197 -2.504 1.00 92.25 95 PHE A O 1
ATOM 773 N N . ILE A 1 96 ? 18.707 -5.187 -1.553 1.00 91.31 96 ILE A N 1
ATOM 774 C CA . ILE A 1 96 ? 19.720 -5.937 -2.290 1.00 91.31 96 ILE A CA 1
ATOM 775 C C . ILE A 1 96 ? 19.817 -7.330 -1.683 1.00 91.31 96 ILE A C 1
ATOM 777 O O . ILE A 1 96 ? 20.186 -7.495 -0.523 1.00 91.31 96 ILE A O 1
ATOM 781 N N . TYR A 1 97 ? 19.496 -8.328 -2.497 1.00 88.75 97 TYR A N 1
ATOM 782 C CA . TYR A 1 97 ? 19.707 -9.721 -2.175 1.00 88.75 97 TYR A CA 1
ATOM 783 C C . TYR A 1 97 ? 21.205 -9.989 -2.063 1.00 88.75 97 TYR A C 1
ATOM 785 O O . TYR A 1 97 ? 21.966 -9.784 -3.015 1.00 88.75 97 TYR A O 1
ATOM 793 N N . ARG A 1 98 ? 21.605 -10.463 -0.888 1.00 84.12 98 ARG A N 1
ATOM 794 C CA . ARG A 1 98 ? 22.941 -10.971 -0.610 1.00 84.12 98 ARG A CA 1
ATOM 795 C C . ARG A 1 98 ? 22.783 -12.466 -0.327 1.00 84.12 98 ARG A C 1
ATOM 797 O O . ARG A 1 98 ? 21.991 -12.808 0.549 1.00 84.12 98 ARG A O 1
ATOM 804 N N . PRO A 1 99 ? 23.444 -13.352 -1.090 1.00 72.94 99 PRO A N 1
ATOM 805 C CA . PRO A 1 99 ? 23.421 -14.776 -0.794 1.00 72.94 99 PRO A CA 1
ATOM 806 C C . PRO A 1 99 ? 23.938 -15.003 0.627 1.00 72.94 99 PRO A C 1
ATOM 808 O O . PRO A 1 99 ? 24.974 -14.451 0.995 1.00 72.94 99 PRO A O 1
ATOM 811 N N . VAL A 1 100 ? 23.221 -15.798 1.418 1.00 65.56 100 VAL A N 1
ATOM 812 C CA . VAL A 1 100 ? 23.702 -16.203 2.740 1.00 65.56 100 VAL A CA 1
ATOM 813 C C . VAL A 1 100 ? 24.753 -17.285 2.526 1.00 65.56 100 VAL A C 1
ATOM 815 O O . VAL A 1 100 ? 24.449 -18.354 1.988 1.00 65.56 100 VAL A O 1
ATOM 818 N N . ASP A 1 101 ? 25.991 -17.023 2.939 1.00 51.38 101 ASP A N 1
ATOM 819 C CA . ASP A 1 101 ? 27.033 -18.042 2.935 1.00 51.38 101 ASP A CA 1
ATOM 820 C C . ASP A 1 101 ? 26.628 -19.160 3.906 1.00 51.38 101 ASP A C 1
ATOM 822 O O . ASP A 1 101 ? 26.675 -19.001 5.127 1.00 51.38 101 ASP A O 1
ATOM 826 N N . LYS A 1 102 ? 26.273 -20.334 3.365 1.00 51.25 102 LYS A N 1
ATOM 827 C CA . LYS A 1 102 ? 25.884 -21.546 4.120 1.00 51.25 102 LYS A CA 1
ATOM 828 C C . LYS A 1 102 ? 27.014 -22.110 5.021 1.00 51.25 102 LYS A C 1
ATOM 830 O O . LYS A 1 102 ? 26.893 -23.218 5.534 1.00 51.25 102 LYS A O 1
ATOM 835 N N . SER A 1 103 ? 28.114 -21.375 5.218 1.00 41.28 103 SER A N 1
ATOM 836 C CA . SER A 1 103 ? 29.283 -21.744 6.030 1.00 41.28 103 SER A CA 1
ATOM 837 C C . SER A 1 103 ? 29.552 -20.842 7.244 1.00 41.28 103 SER A C 1
ATOM 839 O O . SER A 1 103 ? 30.480 -21.136 7.996 1.00 41.28 103 SER A O 1
ATOM 841 N N . ALA A 1 104 ? 28.784 -19.773 7.476 1.00 36.47 104 ALA A N 1
ATOM 842 C CA . ALA A 1 104 ? 29.017 -18.864 8.603 1.00 36.47 104 ALA A CA 1
ATOM 843 C C . ALA A 1 104 ? 27.989 -19.070 9.731 1.00 36.47 104 ALA A C 1
ATOM 845 O O . ALA A 1 104 ? 26.914 -18.481 9.745 1.00 36.47 104 ALA A O 1
ATOM 846 N N . ASN A 1 105 ? 28.344 -19.902 10.713 1.00 35.78 105 ASN A N 1
ATOM 847 C CA . ASN A 1 105 ? 27.665 -19.922 12.008 1.00 35.78 105 ASN A CA 1
ATOM 848 C C . ASN A 1 105 ? 28.101 -18.701 12.847 1.00 35.78 105 ASN A C 1
ATOM 850 O O . ASN A 1 105 ? 29.253 -18.627 13.267 1.00 35.78 105 ASN A O 1
ATOM 854 N N . ASN A 1 106 ? 27.119 -17.853 13.171 1.00 36.44 106 ASN A N 1
ATOM 855 C CA . ASN A 1 106 ? 27.033 -16.864 14.259 1.00 36.44 106 ASN A CA 1
ATOM 856 C C . ASN A 1 106 ? 27.759 -15.497 14.159 1.00 36.44 106 ASN A C 1
ATOM 858 O O . ASN A 1 106 ? 28.962 -15.404 13.941 1.00 36.44 106 ASN A O 1
ATOM 862 N N . LEU A 1 107 ? 26.972 -14.476 14.550 1.00 33.16 107 LEU A N 1
ATOM 863 C CA . LEU A 1 107 ? 27.259 -13.069 14.894 1.00 33.16 107 LEU A CA 1
ATOM 864 C C . LEU A 1 107 ? 27.373 -12.027 13.761 1.00 33.16 107 LEU A C 1
ATOM 866 O O . LEU A 1 107 ? 28.458 -11.544 13.465 1.00 33.16 107 LEU A O 1
ATOM 870 N N . SER A 1 108 ? 26.219 -11.516 13.314 1.00 28.14 108 SER A N 1
ATOM 871 C CA . SER A 1 108 ? 25.870 -10.088 13.462 1.00 28.14 108 SER A CA 1
ATOM 872 C C . SER A 1 108 ? 24.393 -9.859 13.130 1.00 28.14 108 SER A C 1
ATOM 874 O O . SER A 1 108 ? 23.989 -9.930 11.975 1.00 28.14 108 SER A O 1
ATOM 876 N N . ALA A 1 109 ? 23.587 -9.578 14.154 1.00 38.84 109 ALA A N 1
ATOM 877 C CA . ALA A 1 109 ? 22.222 -9.104 13.986 1.00 38.84 109 ALA A CA 1
ATOM 878 C C . ALA A 1 109 ? 22.252 -7.635 13.543 1.00 38.84 109 ALA A C 1
ATOM 880 O O . ALA A 1 109 ? 22.394 -6.740 14.375 1.00 38.84 109 ALA A O 1
ATOM 881 N N . SER A 1 110 ? 22.131 -7.397 12.240 1.00 32.28 110 SER A N 1
ATOM 882 C CA . SER A 1 110 ? 21.647 -6.131 11.687 1.00 32.28 110 SER A CA 1
ATOM 883 C C . SER A 1 110 ? 21.298 -6.298 10.206 1.00 32.28 110 SER A C 1
ATOM 885 O O . SER A 1 110 ? 22.164 -6.556 9.382 1.00 32.28 110 SER A O 1
ATOM 887 N N . GLU A 1 111 ? 20.011 -6.110 9.897 1.00 40.75 111 GLU A N 1
ATOM 888 C CA . GLU A 1 111 ? 19.456 -5.921 8.547 1.00 40.75 111 GLU A CA 1
ATOM 889 C C . GLU A 1 111 ? 19.790 -7.009 7.507 1.00 40.75 111 GLU A C 1
ATOM 891 O O . GLU A 1 111 ? 20.445 -6.748 6.498 1.00 40.75 111 GLU A O 1
ATOM 896 N N . GLU A 1 112 ? 19.250 -8.216 7.686 1.00 32.28 112 GLU A N 1
ATOM 897 C CA . GLU A 1 112 ? 19.212 -9.227 6.623 1.00 32.28 112 GLU A CA 1
ATOM 898 C C . GLU A 1 112 ? 17.769 -9.623 6.301 1.00 32.28 112 GLU A C 1
ATOM 900 O O . GLU A 1 112 ? 17.011 -10.051 7.170 1.00 32.28 112 GLU A O 1
ATOM 905 N N . ILE A 1 113 ? 17.385 -9.483 5.026 1.00 38.72 113 ILE A N 1
ATOM 906 C CA . ILE A 1 113 ? 16.165 -10.093 4.492 1.00 38.72 113 ILE A CA 1
ATOM 907 C C . ILE A 1 113 ? 16.410 -11.604 4.451 1.00 38.72 113 ILE A C 1
ATOM 909 O O . ILE A 1 113 ? 16.986 -12.132 3.500 1.00 38.72 113 ILE A O 1
ATOM 913 N N . VAL A 1 114 ? 15.956 -12.295 5.491 1.00 33.25 114 VAL A N 1
ATOM 914 C CA . VAL A 1 114 ? 15.912 -13.754 5.546 1.00 33.25 114 VAL A CA 1
ATOM 915 C C . VAL A 1 114 ? 14.621 -14.211 4.864 1.00 33.25 114 VAL A C 1
ATOM 917 O O . VAL A 1 114 ? 13.561 -14.251 5.479 1.00 33.25 114 VAL A O 1
ATOM 920 N N . ILE A 1 115 ? 14.687 -14.568 3.577 1.00 37.44 115 ILE A N 1
ATOM 921 C CA . ILE A 1 115 ? 13.654 -15.415 2.951 1.00 37.44 115 ILE A CA 1
ATOM 922 C C . ILE A 1 115 ? 14.081 -16.868 3.173 1.00 37.44 115 ILE A C 1
ATOM 924 O O . ILE A 1 115 ? 14.525 -17.544 2.254 1.00 37.44 115 ILE A O 1
ATOM 928 N N . ASN A 1 116 ? 13.984 -17.328 4.418 1.00 27.00 116 ASN A N 1
ATOM 929 C CA . ASN A 1 116 ? 13.899 -18.749 4.727 1.00 27.00 116 ASN A CA 1
ATOM 930 C C . ASN A 1 116 ? 12.494 -18.987 5.266 1.00 27.00 116 ASN A C 1
ATOM 932 O O . ASN A 1 116 ? 12.236 -18.850 6.458 1.00 27.00 116 ASN A O 1
ATOM 936 N N . THR A 1 117 ? 11.570 -19.356 4.383 1.00 36.72 117 THR A N 1
ATOM 937 C CA . THR A 1 117 ? 10.462 -20.198 4.819 1.00 36.72 117 THR A CA 1
ATOM 938 C C . THR A 1 117 ? 11.071 -21.563 5.096 1.00 36.72 117 THR A C 1
ATOM 940 O O . THR A 1 117 ? 11.326 -22.328 4.162 1.00 36.72 117 THR A O 1
ATOM 943 N N . GLU A 1 118 ? 11.360 -21.863 6.361 1.00 26.59 118 GLU A N 1
ATOM 944 C CA . GLU A 1 118 ? 11.436 -23.264 6.756 1.00 26.59 118 GLU A CA 1
ATOM 945 C C . GLU A 1 118 ? 10.138 -23.928 6.272 1.00 26.59 118 GLU A C 1
ATOM 947 O O . GLU A 1 118 ? 9.060 -23.348 6.454 1.00 26.59 118 GLU A O 1
ATOM 952 N N . PRO A 1 119 ? 10.208 -25.078 5.580 1.00 28.22 119 PRO A N 1
ATOM 953 C CA . PRO A 1 119 ? 8.998 -25.783 5.206 1.00 28.22 119 PRO A CA 1
ATOM 954 C C . PRO A 1 119 ? 8.243 -26.061 6.499 1.00 28.22 119 PRO A C 1
ATOM 956 O O . PRO A 1 119 ? 8.831 -26.605 7.436 1.00 28.22 119 PRO A O 1
ATOM 959 N N . GLU A 1 120 ? 6.974 -25.643 6.542 1.00 31.14 120 GLU A N 1
ATOM 960 C CA . GLU A 1 120 ? 6.045 -25.951 7.622 1.00 31.14 120 GLU A CA 1
ATOM 961 C C . GLU A 1 120 ? 6.350 -27.358 8.136 1.00 31.14 120 GLU A C 1
ATOM 963 O O . GLU A 1 120 ? 6.202 -28.350 7.411 1.00 31.14 120 GLU A O 1
ATOM 968 N N . GLN A 1 121 ? 6.809 -27.464 9.386 1.00 26.11 121 GLN A N 1
ATOM 969 C CA . GLN A 1 121 ? 6.704 -28.737 10.068 1.00 26.11 121 GLN A CA 1
ATOM 970 C C . GLN A 1 121 ? 5.222 -29.051 10.052 1.00 26.11 121 GLN A C 1
ATOM 972 O O . GLN A 1 121 ? 4.440 -28.354 10.693 1.00 26.11 121 GLN A O 1
ATOM 977 N N . HIS A 1 122 ? 4.864 -30.049 9.242 1.00 26.97 122 HIS A N 1
ATOM 978 C CA . HIS A 1 122 ? 3.540 -30.627 9.155 1.00 26.97 122 HIS A CA 1
ATOM 979 C C . HIS A 1 122 ? 2.877 -30.566 10.528 1.00 26.97 122 HIS A C 1
ATOM 981 O O . HIS A 1 122 ? 3.148 -31.410 11.389 1.00 26.97 122 HIS A O 1
ATOM 987 N N . VAL A 1 123 ? 1.973 -29.603 10.717 1.00 28.45 123 VAL A N 1
ATOM 988 C CA . VAL A 1 123 ? 0.956 -29.721 11.747 1.00 28.45 123 VAL A CA 1
ATOM 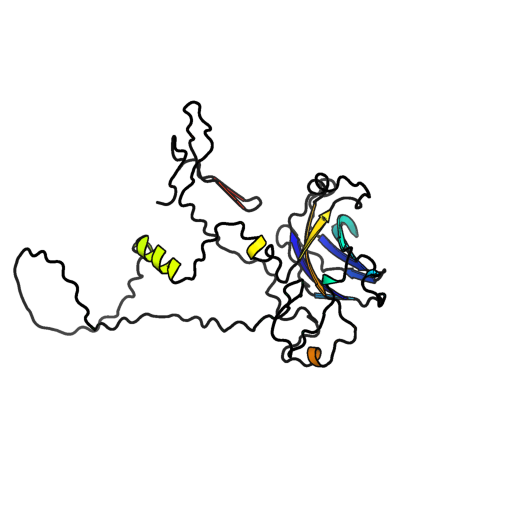989 C C . VAL A 1 123 ? 0.095 -30.864 11.248 1.00 28.45 123 VAL A C 1
ATOM 991 O O . VAL A 1 123 ? -0.859 -30.697 10.487 1.00 28.45 123 VAL A O 1
ATOM 994 N N . LYS A 1 124 ? 0.502 -32.085 11.604 1.00 24.84 124 LYS A N 1
ATOM 995 C CA . LYS A 1 124 ? -0.401 -33.219 11.599 1.00 24.84 124 LYS A CA 1
ATOM 996 C C . LYS A 1 124 ? -1.604 -32.715 12.378 1.00 24.84 124 LYS A C 1
ATOM 998 O O . LYS A 1 124 ? -1.459 -32.316 13.529 1.00 24.84 124 LYS A O 1
ATOM 1003 N N . LYS A 1 125 ? -2.772 -32.684 11.739 1.00 29.95 125 LYS A N 1
ATOM 1004 C CA . LYS A 1 125 ? -4.038 -32.662 12.462 1.00 29.95 125 LYS A CA 1
ATOM 1005 C C . LYS A 1 125 ? -4.005 -33.882 13.372 1.00 29.95 125 LYS A C 1
ATOM 1007 O O . LYS A 1 125 ? -4.269 -34.992 12.919 1.00 29.95 125 LYS A O 1
ATOM 1012 N N . VAL A 1 126 ? -3.552 -33.705 14.606 1.00 27.58 126 VAL A N 1
ATOM 1013 C CA . VAL A 1 126 ? -3.646 -34.744 15.616 1.00 27.58 126 VAL A CA 1
ATOM 1014 C C . VAL A 1 126 ? -5.003 -34.522 16.259 1.00 27.58 126 VAL A C 1
ATOM 1016 O O . VAL A 1 126 ? -5.134 -33.769 17.219 1.00 27.58 126 VAL A O 1
ATOM 1019 N N . GLU A 1 127 ? -6.031 -35.146 15.685 1.00 26.00 127 GLU A N 1
ATOM 1020 C CA . GLU A 1 127 ? -7.194 -35.552 16.471 1.00 26.00 127 GLU A CA 1
ATOM 1021 C C . GLU A 1 127 ? -6.665 -36.508 17.539 1.00 26.00 127 GLU A C 1
ATOM 1023 O O . GLU A 1 127 ? -6.483 -37.705 17.312 1.00 26.00 127 GLU A O 1
ATOM 1028 N N . THR A 1 128 ? -6.299 -35.953 18.690 1.00 27.33 128 THR A N 1
ATOM 1029 C CA . THR A 1 128 ? -5.898 -36.761 19.835 1.00 27.33 128 THR A CA 1
ATOM 1030 C C . THR A 1 128 ? -7.169 -37.102 20.589 1.00 27.33 128 THR A C 1
ATOM 1032 O O . THR A 1 128 ? -7.599 -36.375 21.478 1.00 27.33 128 THR A O 1
ATOM 1035 N N . VAL A 1 129 ? -7.788 -38.216 20.205 1.00 29.25 129 VAL A N 1
ATOM 1036 C CA . VAL A 1 129 ? -8.786 -38.888 21.036 1.00 29.25 129 VAL A CA 1
ATOM 1037 C C . VAL A 1 129 ? -8.040 -39.446 22.247 1.00 29.25 129 VAL A C 1
ATOM 1039 O O . VAL A 1 129 ? -7.318 -40.441 22.143 1.00 29.25 129 VAL A O 1
ATOM 1042 N N . VAL A 1 130 ? -8.160 -38.781 23.394 1.00 28.73 130 VAL A N 1
ATOM 1043 C CA . VAL A 1 130 ? -7.549 -39.243 24.643 1.00 28.73 130 VAL A CA 1
ATOM 1044 C C . VAL A 1 130 ? -8.385 -40.403 25.191 1.00 28.73 130 VAL A C 1
ATOM 1046 O O . VAL A 1 130 ? -9.392 -40.206 25.863 1.00 28.73 130 VAL A O 1
ATOM 1049 N N . LYS A 1 131 ? -7.958 -41.641 24.914 1.00 27.75 131 LYS A N 1
ATOM 1050 C CA . LYS A 1 131 ? -8.341 -42.813 25.715 1.00 27.75 131 LYS A CA 1
ATOM 1051 C C . LYS A 1 131 ? -7.523 -42.800 27.003 1.00 27.75 131 LYS A C 1
ATOM 1053 O O . LYS A 1 131 ? -6.326 -43.074 26.978 1.00 27.75 131 LYS A O 1
ATOM 1058 N N . LEU A 1 132 ? -8.172 -42.485 28.119 1.00 31.22 132 LEU A N 1
ATOM 1059 C CA . LEU A 1 132 ? -7.602 -42.642 29.455 1.00 31.22 132 LEU A CA 1
ATOM 1060 C C . LEU A 1 132 ? -7.844 -44.074 29.947 1.00 31.22 132 LEU A C 1
ATOM 1062 O O . LEU A 1 132 ? -8.909 -44.389 30.476 1.00 31.22 132 LEU A O 1
ATOM 1066 N N . ASP A 1 133 ? -6.837 -44.934 29.789 1.00 25.59 133 ASP A N 1
ATOM 1067 C CA . ASP A 1 133 ? -6.756 -46.177 30.554 1.00 25.59 133 ASP A CA 1
ATOM 1068 C C . ASP A 1 133 ? -6.349 -45.846 31.995 1.00 25.59 133 ASP A C 1
ATOM 1070 O O . ASP A 1 133 ? -5.281 -45.304 32.285 1.00 25.59 133 ASP A O 1
ATOM 1074 N N . SER A 1 134 ? -7.258 -46.169 32.910 1.00 32.72 134 SER A N 1
ATOM 1075 C CA . SER A 1 134 ? -7.051 -46.116 34.350 1.00 32.72 134 SER A CA 1
ATOM 1076 C C . SER A 1 134 ? -6.082 -47.214 34.773 1.00 32.72 134 SER A C 1
ATOM 1078 O O . SER A 1 134 ? -6.464 -48.373 34.694 1.00 32.72 134 SER A O 1
ATOM 1080 N N . THR A 1 135 ? -4.895 -46.859 35.274 1.00 27.06 135 THR A N 1
ATOM 1081 C CA . THR A 1 135 ? -4.225 -47.504 36.426 1.00 27.06 135 THR A CA 1
ATOM 1082 C C . THR A 1 135 ? -2.834 -46.904 36.650 1.00 27.06 135 THR A C 1
ATOM 1084 O O . THR A 1 135 ? -1.930 -47.207 35.881 1.00 27.06 135 THR A O 1
ATOM 1087 N N . SER A 1 136 ? -2.635 -46.151 37.737 1.00 28.22 136 SER A N 1
ATOM 1088 C CA . SER A 1 136 ? -1.624 -46.468 38.768 1.00 28.22 136 SER A CA 1
ATOM 1089 C C . SER A 1 136 ? -1.509 -45.358 39.819 1.00 28.22 136 SER A C 1
ATOM 1091 O O . SER A 1 136 ? -1.417 -44.179 39.490 1.00 28.22 136 SER A O 1
ATOM 1093 N N . ASP A 1 137 ? -1.512 -45.803 41.074 1.00 25.64 137 ASP A N 1
ATOM 1094 C CA . ASP A 1 137 ? -1.423 -45.082 42.343 1.00 25.64 137 ASP A CA 1
ATOM 1095 C C . ASP A 1 137 ? -0.366 -43.970 42.441 1.00 25.64 137 ASP A C 1
ATOM 1097 O O . ASP A 1 137 ? 0.815 -44.196 42.182 1.00 25.64 137 ASP A O 1
ATOM 1101 N N . ALA A 1 138 ? -0.760 -42.845 43.047 1.00 27.00 138 ALA A N 1
ATOM 1102 C CA . ALA A 1 138 ? 0.044 -42.181 44.073 1.00 27.00 138 ALA A CA 1
ATOM 1103 C C . ALA A 1 138 ? -0.867 -41.400 45.038 1.00 27.00 138 ALA A C 1
ATOM 1105 O O . ALA A 1 138 ? -1.675 -40.561 44.654 1.00 27.00 138 ALA A O 1
ATOM 1106 N N . VAL A 1 139 ? -0.733 -41.749 46.312 1.00 26.28 139 VAL A N 1
ATOM 1107 C CA . VAL A 1 139 ? -1.579 -41.408 47.456 1.00 26.28 139 VAL A CA 1
ATOM 1108 C C . VAL A 1 139 ? -1.296 -39.997 47.975 1.00 26.28 139 VAL A C 1
ATOM 1110 O O . VAL A 1 139 ? -0.157 -39.730 48.345 1.00 26.28 139 VAL A O 1
ATOM 1113 N N . VAL A 1 140 ? -2.331 -39.171 48.185 1.00 27.97 140 VAL A N 1
ATOM 1114 C CA . VAL A 1 140 ? -2.381 -38.235 49.329 1.00 27.97 140 VAL A CA 1
ATOM 1115 C C . VAL A 1 140 ? -3.804 -38.199 49.896 1.00 27.97 140 VAL A C 1
ATOM 1117 O O . VAL A 1 140 ? -4.765 -37.865 49.211 1.00 27.97 140 VAL A O 1
ATOM 1120 N N . LYS A 1 141 ? -3.912 -38.600 51.165 1.00 25.17 141 LYS A N 1
ATOM 1121 C CA . LYS A 1 141 ? -5.127 -38.670 51.984 1.00 25.17 141 LYS A CA 1
ATOM 1122 C C . LYS A 1 141 ? -5.600 -37.278 52.406 1.00 25.17 141 LYS A C 1
ATOM 1124 O O . LYS A 1 141 ? -4.780 -36.519 52.912 1.00 25.17 141 LYS A O 1
ATOM 1129 N N . LEU A 1 142 ? -6.911 -37.044 52.381 1.00 26.80 142 LEU A N 1
ATOM 1130 C CA . LEU A 1 142 ? -7.606 -36.234 53.385 1.00 26.80 142 LEU A CA 1
ATOM 1131 C C . LEU A 1 142 ? -8.942 -36.916 53.717 1.00 26.80 142 LEU A C 1
ATOM 1133 O O . LEU A 1 142 ? -9.803 -37.080 52.857 1.00 26.80 142 LEU A O 1
ATOM 1137 N N . ASP A 1 143 ? -9.040 -37.377 54.963 1.00 24.16 143 ASP A N 1
ATOM 1138 C CA . ASP A 1 143 ? -10.213 -37.998 55.578 1.00 24.16 143 ASP A CA 1
ATOM 1139 C C . ASP A 1 143 ? -11.362 -36.990 55.717 1.00 24.16 143 ASP A C 1
ATOM 1141 O O . ASP A 1 143 ? -11.110 -35.878 56.170 1.00 24.16 143 ASP A O 1
ATOM 1145 N N . MET A 1 144 ? -12.603 -37.407 55.434 1.00 29.17 144 MET A N 1
ATOM 1146 C CA . MET A 1 144 ? -13.758 -37.299 56.349 1.00 29.17 144 MET A CA 1
ATOM 1147 C C . MET A 1 144 ? -14.842 -38.306 55.918 1.00 29.17 144 MET A C 1
ATOM 1149 O O . MET A 1 144 ? -15.377 -38.237 54.814 1.00 29.17 144 MET A O 1
ATOM 1153 N N . ASN A 1 145 ? -15.131 -39.258 56.808 1.00 28.22 145 ASN A N 1
ATOM 1154 C CA . ASN A 1 145 ? -16.236 -40.215 56.729 1.00 28.22 145 ASN A CA 1
ATOM 1155 C C . ASN A 1 145 ? -17.519 -39.597 57.302 1.00 28.22 145 ASN A C 1
ATOM 1157 O O . ASN A 1 145 ? -17.450 -38.976 58.357 1.00 28.22 145 ASN A O 1
ATOM 1161 N N . GLU A 1 146 ? -18.666 -39.923 56.700 1.00 30.66 146 GLU A N 1
ATOM 1162 C CA . GLU A 1 146 ? -19.883 -40.314 57.430 1.00 30.66 146 GLU A CA 1
ATOM 1163 C C . GLU A 1 146 ? -20.766 -41.235 56.550 1.00 30.66 146 GLU A C 1
ATOM 1165 O O . GLU A 1 146 ? -21.358 -40.828 55.556 1.00 30.66 146 GLU A O 1
ATOM 1170 N N . ASP A 1 147 ? -20.716 -42.527 56.886 1.00 29.81 147 ASP A N 1
ATOM 1171 C CA . ASP A 1 147 ? -21.817 -43.472 57.117 1.00 29.81 147 ASP A CA 1
ATOM 1172 C C . ASP A 1 147 ? -22.992 -43.709 56.128 1.00 29.81 147 ASP A C 1
ATOM 1174 O O . ASP A 1 147 ? -23.949 -42.955 56.008 1.00 29.81 147 ASP A O 1
ATOM 1178 N N . GLU A 1 148 ? -22.971 -44.947 55.599 1.00 31.28 148 GLU A N 1
ATOM 1179 C CA . GLU A 1 148 ? -23.994 -46.015 55.723 1.00 31.28 148 GLU A CA 1
ATOM 1180 C C . GLU A 1 148 ? -24.636 -46.651 54.454 1.00 31.28 148 GLU A C 1
ATOM 1182 O O . GLU A 1 148 ? -25.493 -46.109 53.767 1.00 31.28 148 GLU A O 1
ATOM 1187 N N . LYS A 1 149 ? -24.298 -47.950 54.302 1.00 30.02 149 LYS A N 1
ATOM 1188 C CA . LYS A 1 149 ? -25.130 -49.128 53.939 1.00 30.02 149 LYS A CA 1
ATOM 1189 C C . LYS A 1 149 ? -25.723 -49.280 52.519 1.00 30.02 149 LYS A C 1
ATOM 1191 O O . LYS A 1 149 ? -26.907 -49.107 52.280 1.00 30.02 149 LYS A O 1
ATOM 1196 N N . GLY A 1 150 ? -24.947 -49.975 51.676 1.00 27.12 150 GLY A N 1
ATOM 1197 C CA . GLY A 1 150 ? -25.151 -51.414 51.408 1.00 27.12 150 GLY A CA 1
ATOM 1198 C C . GLY A 1 150 ? -26.165 -51.871 50.339 1.00 27.12 150 GLY A C 1
ATOM 1199 O O . GLY A 1 150 ? -27.363 -51.876 50.581 1.00 27.12 150 GLY A O 1
ATOM 1200 N N . LYS A 1 151 ? -25.666 -52.493 49.251 1.00 30.64 151 LYS A N 1
ATOM 1201 C CA . LYS A 1 151 ? -25.973 -53.889 48.822 1.00 30.64 151 LYS A CA 1
ATOM 1202 C C . LYS A 1 151 ? -25.339 -54.239 47.462 1.00 30.64 151 LYS A C 1
ATOM 1204 O O . LYS A 1 151 ? -25.625 -53.629 46.441 1.00 30.64 151 LYS A O 1
ATOM 1209 N N . LYS A 1 152 ? -24.548 -55.319 47.444 1.00 29.67 152 LYS A N 1
ATOM 1210 C CA . LYS A 1 152 ? -24.053 -56.014 46.240 1.00 29.67 152 LYS A CA 1
ATOM 1211 C C . LYS A 1 152 ? -25.193 -56.741 45.509 1.00 29.67 152 LYS A C 1
ATOM 1213 O O . LYS A 1 152 ? -25.861 -57.567 46.130 1.00 29.67 152 LYS A O 1
ATOM 1218 N N . LYS A 1 153 ? -25.295 -56.592 44.179 1.00 31.33 153 LYS A N 1
ATOM 1219 C CA . LYS A 1 153 ? -25.846 -57.627 43.275 1.00 31.33 153 LYS A CA 1
ATOM 1220 C C . LYS A 1 153 ? -25.185 -57.625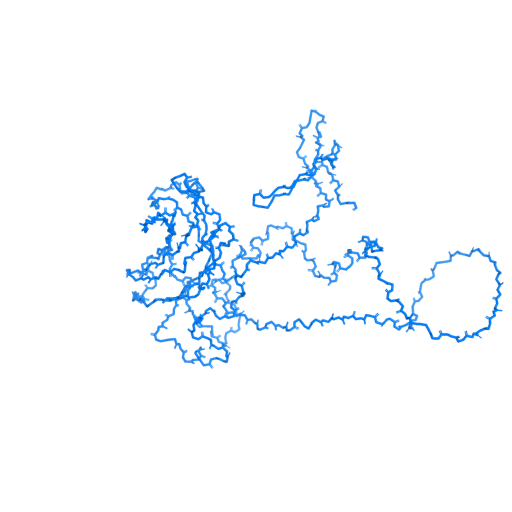 41.882 1.00 31.33 153 LYS A C 1
ATOM 1222 O O . LYS A 1 153 ? -25.395 -56.747 41.064 1.00 31.33 153 LYS A O 1
ATOM 1227 N N . LYS A 1 154 ? -24.380 -58.672 41.675 1.00 29.61 154 LYS A N 1
ATOM 1228 C CA . LYS A 1 154 ? -24.114 -59.485 40.468 1.00 29.61 154 LYS A CA 1
ATOM 1229 C C . LYS A 1 154 ? -24.586 -58.974 39.079 1.00 29.61 154 LYS A C 1
ATOM 1231 O O . LYS A 1 154 ? -25.768 -59.005 38.765 1.00 29.61 154 LYS A O 1
ATOM 1236 N N . ARG A 1 155 ? -23.572 -58.695 38.244 1.00 31.19 155 ARG A N 1
ATOM 1237 C CA . ARG A 1 155 ? -23.422 -58.768 36.768 1.00 31.19 155 ARG A CA 1
ATOM 1238 C C . ARG A 1 155 ? -24.608 -59.312 35.943 1.00 31.19 155 ARG A C 1
ATOM 1240 O O . ARG A 1 155 ? -24.964 -60.481 36.097 1.00 31.19 155 ARG A O 1
ATOM 1247 N N . LYS A 1 156 ? -25.010 -58.560 34.905 1.00 28.12 156 LYS A N 1
ATOM 1248 C CA . LYS A 1 156 ? -25.373 -59.116 33.584 1.00 28.12 156 LYS A CA 1
ATOM 1249 C C . LYS A 1 156 ? -25.233 -58.077 32.449 1.00 28.12 156 LYS A C 1
ATOM 1251 O O . LYS A 1 156 ? -25.924 -57.074 32.446 1.00 28.12 156 LYS A O 1
ATOM 1256 N N . LYS A 1 157 ? -24.293 -58.382 31.547 1.00 29.42 157 LYS A N 1
ATOM 1257 C CA . LYS A 1 157 ? -24.153 -58.092 30.104 1.00 29.42 157 LYS A CA 1
ATOM 1258 C C . LYS A 1 157 ? -25.116 -57.073 29.450 1.00 29.42 157 LYS A C 1
ATOM 1260 O O . LYS A 1 157 ? -26.313 -57.330 29.397 1.00 29.42 157 LYS A O 1
ATOM 1265 N N . GLY A 1 158 ? -24.539 -56.056 28.811 1.00 26.08 158 GLY A N 1
ATOM 1266 C CA . GLY A 1 158 ? -25.152 -55.255 27.749 1.00 26.08 158 GLY A CA 1
ATOM 1267 C C . GLY A 1 158 ? -24.080 -54.398 27.075 1.00 26.08 158 GLY A C 1
ATOM 1268 O O . GLY A 1 158 ? -23.624 -53.435 27.676 1.00 26.08 158 GLY A O 1
ATOM 1269 N N . GLU A 1 159 ? -23.619 -54.809 25.892 1.00 35.91 159 GLU A N 1
ATOM 1270 C CA . GLU A 1 159 ? -22.906 -53.927 24.960 1.00 35.91 159 GLU A CA 1
ATOM 1271 C C . GLU A 1 159 ? -23.916 -52.868 24.512 1.00 35.91 159 GLU A C 1
ATOM 1273 O O . GLU A 1 159 ? -24.929 -53.207 23.901 1.00 35.91 159 GLU A O 1
ATOM 1278 N N . GLY A 1 160 ? -23.683 -51.622 24.912 1.00 28.06 160 GLY A N 1
ATOM 1279 C CA . GLY A 1 160 ? -24.443 -50.451 24.503 1.00 28.06 160 GLY A CA 1
ATOM 1280 C C . GLY A 1 160 ? -23.452 -49.419 23.993 1.00 28.06 160 GLY A C 1
ATOM 1281 O O . GLY A 1 160 ? -22.428 -49.185 24.634 1.00 28.06 160 GLY A O 1
ATOM 1282 N N . GLU A 1 161 ? -23.735 -48.907 22.802 1.00 30.81 161 GLU A N 1
ATOM 1283 C CA . GLU A 1 161 ? -23.011 -47.846 22.113 1.00 30.81 161 GLU A CA 1
ATOM 1284 C C . GLU A 1 161 ? -22.716 -46.689 23.078 1.00 30.81 161 GLU A C 1
ATOM 1286 O O . GLU A 1 161 ? -23.599 -46.226 23.798 1.00 30.81 161 GLU A O 1
ATOM 1291 N N . ILE A 1 162 ? -21.450 -46.268 23.131 1.00 34.62 162 ILE A N 1
ATOM 1292 C CA . ILE A 1 162 ? -21.050 -45.050 23.831 1.00 34.62 162 ILE A CA 1
ATOM 1293 C C . ILE A 1 162 ? -21.563 -43.909 22.956 1.00 34.62 162 ILE A C 1
ATOM 1295 O O . ILE A 1 162 ? -20.977 -43.627 21.912 1.00 34.62 162 ILE A O 1
ATOM 1299 N N . GLU A 1 163 ? -22.682 -43.305 23.347 1.00 34.66 163 GLU A N 1
ATOM 1300 C CA . GLU A 1 163 ? -22.970 -41.933 22.949 1.00 34.66 163 GLU A CA 1
ATOM 1301 C C . GLU A 1 163 ? -21.777 -41.093 23.426 1.00 34.66 163 GLU A C 1
ATOM 1303 O O . GLU A 1 163 ? -21.452 -41.085 24.616 1.00 34.66 163 GLU A O 1
ATOM 1308 N N . GLU A 1 164 ? -21.064 -40.473 22.483 1.00 40.09 164 GLU A N 1
ATOM 1309 C CA . GLU A 1 164 ? -20.167 -39.358 22.775 1.00 40.09 164 GLU A CA 1
ATOM 1310 C C . GLU A 1 164 ? -21.028 -38.271 23.415 1.00 40.09 164 GLU A C 1
ATOM 1312 O O . GLU A 1 164 ? -21.670 -37.475 22.733 1.00 40.09 164 GLU A O 1
ATOM 1317 N N . GLU A 1 165 ? -21.105 -38.288 24.742 1.00 39.31 165 GLU A N 1
ATOM 1318 C CA . GLU A 1 165 ? -21.584 -37.152 25.507 1.00 39.31 165 GLU A CA 1
ATOM 1319 C C . GLU A 1 165 ? -20.578 -36.030 25.223 1.00 39.31 165 GLU A C 1
ATOM 1321 O O . GLU A 1 165 ? -19.452 -36.051 25.727 1.00 39.31 165 GLU A O 1
ATOM 1326 N N . GLU A 1 166 ? -20.943 -35.132 24.298 1.00 38.75 166 GLU A N 1
ATOM 1327 C CA . GLU A 1 166 ? -20.220 -33.895 24.014 1.00 38.75 166 GLU A CA 1
ATOM 1328 C C . GLU A 1 166 ? -19.869 -33.266 25.362 1.00 38.75 166 GLU A C 1
ATOM 1330 O O . GLU A 1 166 ? -20.754 -32.849 26.111 1.00 38.75 166 GLU A O 1
ATOM 1335 N N . LEU A 1 167 ? -18.578 -33.267 25.709 1.00 40.84 167 LEU A N 1
ATOM 1336 C CA . LEU A 1 167 ? -18.100 -32.622 26.921 1.00 40.84 167 LEU A CA 1
ATOM 1337 C C . LEU A 1 167 ? -18.512 -31.156 26.833 1.00 40.84 167 LEU A C 1
ATOM 1339 O O . LEU A 1 167 ? -17.977 -30.406 26.019 1.00 40.84 167 LEU A O 1
ATOM 1343 N N . ASP A 1 168 ? -19.492 -30.779 27.648 1.00 48.41 168 ASP A N 1
ATOM 1344 C CA . ASP A 1 168 ? -20.024 -29.429 27.701 1.00 48.41 168 ASP A CA 1
ATOM 1345 C C . ASP A 1 168 ? -18.867 -28.451 27.962 1.00 48.41 168 ASP A C 1
ATOM 1347 O O . ASP A 1 168 ? -18.286 -28.417 29.051 1.00 48.41 168 ASP A O 1
ATOM 1351 N N . GLU A 1 169 ? -18.510 -27.650 26.951 1.00 49.47 169 GLU A N 1
ATOM 1352 C CA . GLU A 1 169 ? -17.487 -26.599 27.039 1.00 49.47 169 GLU A CA 1
ATOM 1353 C C . GLU A 1 169 ? -17.795 -25.592 28.169 1.00 49.47 169 GLU A C 1
ATOM 1355 O O . GLU A 1 169 ? -16.904 -24.856 28.616 1.00 49.47 169 GLU A O 1
ATOM 1360 N N . SER A 1 170 ? -19.038 -25.566 28.673 1.00 50.28 170 SER A N 1
ATOM 1361 C CA . SER A 1 170 ? -19.440 -24.773 29.835 1.00 50.28 170 SER A CA 1
ATOM 1362 C C . SER A 1 170 ? -18.920 -25.323 31.173 1.00 50.28 170 SER A C 1
ATOM 1364 O O . SER A 1 170 ? -18.826 -24.568 32.141 1.00 50.28 170 SER A O 1
ATOM 1366 N N . MET A 1 171 ? -18.506 -26.596 31.225 1.00 45.84 171 MET A N 1
ATOM 1367 C CA . MET A 1 171 ? -18.049 -27.284 32.438 1.00 45.84 171 MET A CA 1
ATOM 1368 C C . MET A 1 171 ? -16.531 -27.172 32.683 1.00 45.84 171 MET A C 1
ATOM 1370 O O . MET A 1 171 ? -16.037 -27.621 33.719 1.00 45.84 171 MET A O 1
ATOM 1374 N N . LEU A 1 172 ? -15.778 -26.528 31.778 1.00 48.81 172 LEU A N 1
ATOM 1375 C CA . LEU A 1 172 ? -14.380 -26.162 32.027 1.00 48.81 172 LEU A CA 1
ATOM 1376 C C . LEU A 1 172 ? -14.296 -24.892 32.888 1.00 48.81 172 LEU A C 1
ATOM 1378 O O . LEU A 1 172 ? -14.413 -23.763 32.387 1.00 48.81 172 LEU A O 1
ATOM 1382 N N . ASP A 1 173 ? -14.054 -25.104 34.183 1.00 66.38 173 ASP A N 1
ATOM 1383 C CA . ASP A 1 173 ? -13.756 -24.063 35.169 1.00 66.38 173 ASP A CA 1
ATOM 1384 C C . ASP A 1 173 ? -12.528 -23.228 34.754 1.00 66.38 173 ASP A C 1
ATOM 1386 O O . ASP A 1 173 ? -11.639 -23.688 34.025 1.00 66.38 173 ASP A O 1
ATOM 1390 N N . TRP A 1 174 ? -12.473 -21.975 35.213 1.00 53.66 174 TRP A N 1
ATOM 1391 C CA . TRP A 1 174 ? -11.427 -21.003 34.869 1.00 53.66 174 TRP A CA 1
ATOM 1392 C C . TRP A 1 174 ? -10.017 -21.559 35.113 1.00 53.66 174 TRP A C 1
ATOM 1394 O O . TRP A 1 174 ? -9.090 -21.260 34.360 1.00 53.66 174 TRP A O 1
ATOM 1404 N N . TRP A 1 175 ? -9.853 -22.423 36.117 1.00 47.78 175 TRP A N 1
ATOM 1405 C CA . TRP A 1 175 ? -8.595 -23.114 36.394 1.00 47.78 175 TRP A CA 1
ATOM 1406 C C . TRP A 1 175 ? -8.144 -24.046 35.267 1.00 47.78 175 TRP A C 1
ATOM 1408 O O . TRP A 1 175 ? -6.972 -24.019 34.892 1.00 47.78 175 TRP A O 1
ATOM 1418 N N . SER A 1 176 ? -9.051 -24.826 34.677 1.00 66.19 176 SER A N 1
ATOM 1419 C CA . SER A 1 176 ? -8.732 -25.701 33.544 1.00 66.19 176 SER A CA 1
ATOM 1420 C C . SER A 1 176 ? -8.396 -24.891 32.292 1.00 66.19 176 SER A C 1
ATOM 1422 O O . SER A 1 176 ? -7.468 -25.244 31.572 1.00 66.19 176 SER A O 1
ATOM 1424 N N . LYS A 1 177 ? -9.080 -23.760 32.068 1.00 62.38 177 LYS A N 1
ATOM 1425 C CA . LYS A 1 177 ? -8.766 -22.821 30.974 1.00 62.38 177 LYS A CA 1
ATOM 1426 C C . LYS A 1 177 ? -7.404 -22.148 31.168 1.00 62.38 177 LYS A C 1
ATOM 1428 O O . LYS A 1 177 ? -6.659 -21.999 30.205 1.00 62.38 177 LYS A O 1
ATOM 1433 N N . TYR A 1 178 ? -7.058 -21.789 32.404 1.00 63.12 178 TYR A N 1
ATOM 1434 C CA . TYR A 1 178 ? -5.754 -21.231 32.753 1.00 63.12 178 TYR A CA 1
ATOM 1435 C C . TYR A 1 178 ? -4.625 -22.238 32.512 1.00 63.12 178 TYR A C 1
ATOM 1437 O O . TYR A 1 178 ? -3.671 -21.912 31.810 1.00 63.12 178 TYR A O 1
ATOM 1445 N N . PHE A 1 179 ? -4.755 -23.471 33.012 1.00 59.75 179 PHE A N 1
ATOM 1446 C CA . PHE A 1 179 ? -3.747 -24.514 32.797 1.00 59.75 179 PHE A CA 1
ATOM 1447 C C . PHE A 1 179 ? -3.640 -24.948 31.333 1.00 59.75 179 PHE A C 1
ATOM 1449 O O . PHE A 1 179 ? -2.524 -25.098 30.844 1.00 59.75 179 PHE A O 1
ATOM 1456 N N . ALA A 1 180 ? -4.759 -25.037 30.606 1.00 57.09 180 ALA A N 1
ATOM 1457 C CA . ALA A 1 180 ? -4.737 -25.248 29.161 1.00 57.09 180 ALA A CA 1
ATOM 1458 C C . ALA A 1 180 ? -4.003 -24.106 28.438 1.00 57.09 180 ALA A C 1
ATOM 1460 O O . ALA A 1 180 ? -3.211 -24.372 27.541 1.00 57.09 180 ALA A O 1
ATOM 1461 N N . SER A 1 181 ? -4.191 -22.848 28.871 1.00 59.19 181 SER A N 1
ATOM 1462 C CA . SER A 1 181 ? -3.456 -21.703 28.312 1.00 59.19 181 SER A CA 1
ATOM 1463 C C . SER A 1 181 ? -1.952 -21.736 28.625 1.00 59.19 181 SER A C 1
ATOM 1465 O O . SER A 1 181 ? -1.149 -21.268 27.824 1.00 59.19 181 SER A O 1
ATOM 1467 N N . ILE A 1 182 ? -1.564 -22.317 29.768 1.00 54.94 182 ILE A N 1
ATOM 1468 C CA . ILE A 1 182 ? -0.160 -22.497 30.164 1.00 54.94 182 ILE A CA 1
ATOM 1469 C C . ILE A 1 182 ? 0.510 -23.601 29.343 1.00 54.94 182 ILE A C 1
ATOM 1471 O O . ILE A 1 182 ? 1.654 -23.428 28.927 1.00 54.94 182 ILE A O 1
ATOM 1475 N N . GLU A 1 183 ? -0.180 -24.714 29.083 1.00 55.84 183 GLU A N 1
ATOM 1476 C CA . GLU A 1 183 ? 0.336 -25.759 28.187 1.00 55.84 183 GLU A CA 1
ATOM 1477 C C . GLU A 1 183 ? 0.438 -25.256 26.740 1.00 55.84 183 GLU A C 1
ATOM 1479 O O . GLU A 1 183 ? 1.370 -25.621 26.021 1.00 55.84 183 GLU A O 1
ATOM 1484 N N . THR A 1 184 ? -0.439 -24.335 26.329 1.00 54.38 184 THR A N 1
ATOM 1485 C CA . THR A 1 184 ? -0.335 -23.617 25.053 1.00 54.38 184 THR A CA 1
ATOM 1486 C C . THR A 1 184 ? 0.514 -22.343 25.166 1.00 54.38 184 THR A C 1
ATOM 1488 O O . THR A 1 184 ? 0.007 -21.257 24.919 1.00 54.38 184 THR A O 1
ATOM 1491 N N . MET A 1 185 ? 1.795 -22.456 25.541 1.00 56.28 185 MET A N 1
ATOM 1492 C CA . MET A 1 185 ? 2.862 -21.452 25.309 1.00 56.28 185 MET A CA 1
ATOM 1493 C C . MET A 1 185 ? 2.457 -19.958 25.394 1.00 56.28 185 MET A C 1
ATOM 1495 O O . MET A 1 185 ? 2.824 -19.163 24.527 1.00 56.28 185 MET A O 1
ATOM 1499 N N . MET A 1 186 ? 1.685 -19.539 26.403 1.00 58.72 186 MET A N 1
ATOM 1500 C CA . MET A 1 186 ? 1.277 -18.135 26.504 1.00 58.72 186 MET A CA 1
ATOM 1501 C C . MET A 1 186 ? 2.390 -17.317 27.172 1.00 58.72 186 MET A C 1
ATOM 1503 O O . MET A 1 186 ? 2.523 -17.297 28.396 1.00 58.72 186 MET A O 1
ATOM 1507 N N . GLU A 1 187 ? 3.215 -16.653 26.363 1.00 65.75 187 GLU A N 1
ATOM 1508 C CA . GLU A 1 187 ? 4.207 -15.691 26.849 1.00 65.75 187 GLU A CA 1
ATOM 1509 C C . GLU A 1 187 ? 3.525 -14.366 27.218 1.00 65.75 187 GLU A C 1
ATOM 1511 O O . GLU A 1 187 ? 2.761 -13.787 26.442 1.00 65.75 187 GLU A O 1
ATOM 1516 N N . VAL A 1 188 ? 3.775 -13.886 28.440 1.00 68.56 188 VAL A N 1
ATOM 1517 C CA . VAL A 1 188 ? 3.248 -12.605 28.926 1.00 68.56 188 VAL A CA 1
ATOM 1518 C C . VAL A 1 188 ? 4.312 -11.534 28.739 1.00 68.56 188 VAL A C 1
ATOM 1520 O O . VAL A 1 188 ? 5.338 -11.541 29.417 1.00 68.56 188 VAL A O 1
ATOM 1523 N N . TYR A 1 189 ? 4.032 -10.577 27.861 1.00 76.00 189 TYR A N 1
ATOM 1524 C CA . TYR A 1 189 ? 4.927 -9.462 27.579 1.00 76.00 189 TYR A CA 1
ATOM 1525 C C . TYR A 1 189 ? 4.569 -8.244 28.431 1.00 76.00 189 TYR A C 1
ATOM 1527 O O . TYR A 1 189 ? 3.408 -7.852 28.547 1.00 76.00 189 TYR A O 1
ATOM 1535 N N . ASN A 1 190 ? 5.581 -7.634 29.045 1.00 78.25 190 ASN A N 1
ATOM 1536 C CA . ASN A 1 190 ? 5.449 -6.454 29.906 1.00 78.25 190 ASN A CA 1
ATOM 1537 C C . ASN A 1 190 ? 5.824 -5.139 29.197 1.00 78.25 190 ASN A C 1
ATOM 1539 O O . ASN A 1 190 ? 6.024 -4.119 29.855 1.00 78.25 190 ASN A O 1
ATOM 1543 N N . LYS A 1 191 ? 5.952 -5.175 27.870 1.00 80.50 191 LYS A N 1
ATOM 1544 C CA . LYS A 1 191 ? 6.344 -4.065 26.997 1.00 80.50 191 LYS A CA 1
ATOM 1545 C C . LYS A 1 191 ? 5.532 -4.120 25.700 1.00 80.50 191 LYS A C 1
ATOM 1547 O O . LYS A 1 191 ? 4.837 -5.101 25.440 1.00 80.50 191 LYS A O 1
ATOM 1552 N N . GLU A 1 192 ? 5.632 -3.062 24.906 1.00 76.69 192 GLU A N 1
ATOM 1553 C CA . GLU A 1 192 ? 5.100 -3.010 23.541 1.00 76.69 192 GLU A CA 1
ATOM 1554 C C . GLU A 1 192 ? 5.688 -4.147 22.691 1.00 76.69 192 GLU A C 1
ATOM 1556 O O . GLU A 1 192 ? 6.906 -4.358 22.676 1.00 76.69 192 GLU A O 1
ATOM 1561 N N . LEU A 1 193 ? 4.812 -4.888 22.010 1.00 82.12 193 LEU A N 1
ATOM 1562 C CA . LEU A 1 193 ? 5.178 -6.069 21.223 1.00 82.12 193 LEU A CA 1
ATOM 1563 C C . LEU A 1 193 ? 5.885 -5.678 19.926 1.00 82.12 193 LEU A C 1
ATOM 1565 O O . LEU A 1 193 ? 6.697 -6.433 19.410 1.00 82.12 193 LEU A O 1
ATOM 1569 N N . GLU A 1 194 ? 5.604 -4.487 19.406 1.00 77.50 194 GLU A N 1
ATOM 1570 C CA . GLU A 1 194 ? 6.135 -3.977 18.150 1.00 77.50 194 GLU A CA 1
ATOM 1571 C C . GLU A 1 194 ? 7.657 -4.136 18.107 1.00 77.50 194 GLU A C 1
ATOM 1573 O O . GLU A 1 194 ? 8.183 -4.779 17.209 1.00 77.50 194 GLU A O 1
ATOM 1578 N N . ASN A 1 195 ? 8.374 -3.664 19.125 1.00 74.25 195 ASN A N 1
ATOM 1579 C CA . ASN A 1 195 ? 9.837 -3.744 19.150 1.00 74.25 195 ASN A CA 1
ATOM 1580 C C . ASN A 1 195 ? 10.375 -5.178 19.266 1.00 74.25 195 ASN A C 1
ATOM 1582 O O . ASN A 1 195 ? 11.492 -5.453 18.836 1.00 74.25 195 ASN A O 1
ATOM 1586 N N . GLU A 1 196 ? 9.610 -6.082 19.870 1.00 77.94 196 GLU A N 1
ATOM 1587 C CA . GLU A 1 196 ? 10.004 -7.478 20.071 1.00 77.94 196 GLU A CA 1
ATOM 1588 C C . GLU A 1 196 ? 9.765 -8.337 18.831 1.00 77.94 196 GLU A C 1
ATOM 1590 O O . GLU A 1 196 ? 10.530 -9.256 18.558 1.00 77.94 196 GLU A O 1
ATOM 1595 N N . PHE A 1 197 ? 8.762 -7.975 18.038 1.00 74.00 197 PHE A N 1
ATOM 1596 C CA . PHE A 1 197 ? 8.360 -8.683 16.830 1.00 74.00 197 PHE A CA 1
ATOM 1597 C C . PHE A 1 197 ? 8.731 -7.904 15.564 1.00 74.00 197 PHE A C 1
ATOM 1599 O O . PHE A 1 197 ? 7.968 -7.886 14.604 1.00 74.00 197 PHE A O 1
ATOM 1606 N N . ALA A 1 198 ? 9.883 -7.220 15.565 1.00 70.06 198 ALA A N 1
ATOM 1607 C CA . ALA A 1 198 ? 10.422 -6.494 14.406 1.00 70.06 198 ALA A CA 1
ATOM 1608 C C . ALA A 1 198 ? 9.428 -5.496 13.765 1.00 70.06 198 ALA A C 1
ATOM 1610 O O . ALA A 1 198 ? 9.321 -5.379 12.550 1.00 70.06 198 ALA A O 1
ATOM 1611 N N . ASN A 1 199 ? 8.663 -4.782 14.589 1.00 71.31 199 ASN A N 1
ATOM 1612 C CA . ASN A 1 199 ? 7.538 -3.912 14.222 1.00 71.31 199 ASN A CA 1
ATOM 1613 C C . ASN A 1 199 ? 6.446 -4.616 13.399 1.00 71.31 199 ASN A C 1
ATOM 1615 O O . ASN A 1 199 ? 5.683 -3.975 12.673 1.00 71.31 199 ASN A O 1
ATOM 1619 N N . PHE A 1 200 ? 6.367 -5.941 13.527 1.00 67.69 200 PHE A N 1
ATOM 1620 C CA . PHE A 1 200 ? 5.572 -6.837 12.697 1.00 67.69 200 PHE A CA 1
ATOM 1621 C C . PHE A 1 200 ? 5.922 -6.726 11.199 1.00 67.69 200 PHE A C 1
ATOM 1623 O O . PHE A 1 200 ? 5.051 -6.876 10.333 1.00 67.69 200 PHE A O 1
ATOM 1630 N N . GLU A 1 201 ? 7.191 -6.433 10.890 1.00 66.00 201 GLU A N 1
ATOM 1631 C CA . GLU A 1 201 ? 7.754 -6.332 9.541 1.00 66.00 201 GLU A CA 1
ATOM 1632 C C . GLU A 1 201 ? 8.728 -7.491 9.261 1.00 66.00 201 GLU A C 1
ATOM 1634 O O . GLU A 1 201 ? 9.935 -7.293 9.187 1.00 66.00 201 GLU A O 1
ATOM 1639 N N . ASP A 1 202 ? 8.206 -8.709 9.078 1.00 66.69 202 ASP A N 1
ATOM 1640 C CA . ASP A 1 202 ? 9.049 -9.878 8.768 1.00 66.69 202 ASP A CA 1
ATOM 1641 C C . ASP A 1 202 ? 9.475 -9.911 7.286 1.00 66.69 202 ASP A C 1
ATOM 1643 O O . ASP A 1 202 ? 10.626 -9.685 6.929 1.00 66.69 202 ASP A O 1
ATOM 1647 N N . TRP A 1 203 ? 8.533 -10.171 6.376 1.00 77.56 203 TRP A N 1
ATOM 1648 C CA . TRP A 1 203 ? 8.794 -10.302 4.928 1.00 77.56 203 TRP A CA 1
ATOM 1649 C C . TRP A 1 203 ? 8.030 -9.269 4.086 1.00 77.56 203 TRP A C 1
ATOM 1651 O O . TRP A 1 203 ? 8.302 -9.075 2.894 1.00 77.56 203 TRP A O 1
ATOM 1661 N N . LEU A 1 204 ? 7.064 -8.587 4.710 1.00 87.44 204 LEU A N 1
ATOM 1662 C CA . LEU A 1 204 ? 6.156 -7.645 4.076 1.00 87.44 204 LEU A CA 1
ATOM 1663 C C . LEU A 1 204 ? 6.334 -6.247 4.670 1.00 87.44 204 LEU A C 1
ATOM 1665 O O . LEU A 1 204 ? 5.963 -5.982 5.808 1.00 87.44 204 LEU A O 1
ATOM 1669 N N . HIS A 1 205 ? 6.825 -5.329 3.850 1.00 90.81 205 HIS A N 1
ATOM 1670 C CA . HIS A 1 205 ? 7.099 -3.956 4.240 1.00 90.81 205 HIS A CA 1
ATOM 1671 C C . HIS A 1 205 ? 5.849 -3.075 4.175 1.00 90.81 205 HIS A C 1
ATOM 1673 O O . HIS A 1 205 ? 4.931 -3.290 3.368 1.00 90.81 205 HIS A O 1
ATOM 1679 N N . THR A 1 206 ? 5.855 -2.022 4.992 1.00 93.94 206 THR A N 1
ATOM 1680 C CA . THR A 1 206 ? 4.845 -0.964 4.974 1.00 93.94 206 THR A CA 1
ATOM 1681 C C . THR A 1 206 ? 5.411 0.320 4.384 1.00 93.94 206 THR A C 1
ATOM 1683 O O . THR A 1 206 ? 6.198 1.018 5.010 1.00 93.94 206 THR A O 1
ATOM 1686 N N . PHE A 1 207 ? 4.952 0.694 3.194 1.00 95.06 207 PHE A N 1
ATOM 1687 C CA . PHE A 1 207 ? 5.303 1.970 2.578 1.00 95.06 207 PHE A CA 1
ATOM 1688 C C . PHE A 1 207 ? 4.180 2.980 2.814 1.00 95.06 207 PHE A C 1
ATOM 1690 O O . PHE A 1 207 ? 3.090 2.863 2.245 1.00 95.06 207 PHE A O 1
ATOM 1697 N N . ASN A 1 208 ? 4.432 3.974 3.663 1.00 95.44 208 ASN A N 1
ATOM 1698 C CA . ASN A 1 208 ? 3.490 5.059 3.926 1.00 95.44 208 ASN A CA 1
ATOM 1699 C C . ASN A 1 208 ? 3.337 5.955 2.695 1.00 95.44 208 ASN A C 1
ATOM 1701 O O . ASN A 1 208 ? 4.321 6.428 2.131 1.00 95.44 208 ASN A O 1
ATOM 1705 N N . LEU A 1 209 ? 2.097 6.177 2.269 1.00 96.44 209 LEU A N 1
ATOM 1706 C CA . LEU A 1 209 ? 1.760 6.972 1.096 1.00 96.44 209 LEU A CA 1
ATOM 1707 C C . LEU A 1 209 ? 1.358 8.372 1.536 1.00 96.44 209 LEU A C 1
ATOM 1709 O O . LEU A 1 209 ? 0.426 8.526 2.326 1.00 96.44 209 LEU A O 1
ATOM 1713 N N . TYR A 1 210 ? 1.992 9.384 0.958 1.00 94.25 210 TYR A N 1
ATOM 1714 C CA . TYR A 1 210 ? 1.756 10.779 1.309 1.00 94.25 210 TYR A CA 1
ATOM 1715 C C . TYR A 1 210 ? 1.084 11.545 0.167 1.00 94.25 210 TYR A C 1
ATOM 1717 O O . TYR A 1 210 ? 1.263 11.234 -1.017 1.00 94.25 210 TYR A O 1
ATOM 1725 N N . ARG A 1 211 ? 0.278 12.550 0.523 1.00 89.25 211 ARG A N 1
ATOM 1726 C CA . ARG A 1 211 ? -0.308 13.506 -0.426 1.00 89.25 211 ARG A CA 1
ATOM 1727 C C . ARG A 1 211 ? 0.695 14.613 -0.759 1.00 89.25 211 ARG A C 1
ATOM 1729 O O . ARG A 1 211 ? 1.309 15.186 0.132 1.00 89.25 211 ARG A O 1
ATOM 1736 N N . GLY A 1 212 ? 0.736 15.002 -2.033 1.00 75.62 212 GLY A N 1
ATOM 1737 C CA . GLY A 1 212 ? 1.607 16.076 -2.518 1.00 75.62 212 GLY A CA 1
ATOM 1738 C C . GLY A 1 212 ? 3.014 15.575 -2.845 1.00 75.62 212 GLY A C 1
ATOM 1739 O O . GLY A 1 212 ? 3.259 14.372 -2.868 1.00 75.62 212 GLY A O 1
ATOM 1740 N N . LYS A 1 213 ? 3.927 16.499 -3.155 1.00 61.09 213 LYS A N 1
ATOM 1741 C CA . LYS A 1 213 ? 5.358 16.185 -3.254 1.00 61.09 213 LYS A CA 1
ATOM 1742 C C . LYS A 1 213 ? 5.959 16.245 -1.851 1.00 61.09 213 LYS A C 1
ATOM 1744 O O . LYS A 1 213 ? 5.549 17.104 -1.071 1.00 61.09 213 LYS A O 1
ATOM 1749 N N . SER A 1 214 ? 6.917 15.371 -1.552 1.00 55.44 214 SER A N 1
ATOM 1750 C CA . SER A 1 214 ? 7.795 15.536 -0.391 1.00 55.44 214 SER A CA 1
ATOM 1751 C C . SER A 1 214 ? 8.419 16.933 -0.487 1.00 55.44 214 SER A C 1
ATOM 1753 O O . SER A 1 214 ? 9.081 17.229 -1.480 1.00 55.44 214 SER A O 1
ATOM 1755 N N . GLY A 1 215 ? 8.071 17.826 0.438 1.00 49.59 215 GLY A N 1
ATOM 1756 C CA . GLY A 1 215 ? 8.643 19.172 0.502 1.00 49.59 215 GLY A CA 1
ATOM 1757 C C . GLY A 1 215 ? 9.971 19.130 1.250 1.00 49.59 215 GLY A C 1
ATOM 1758 O O . GLY A 1 215 ? 10.082 18.361 2.198 1.00 49.59 215 GLY A O 1
ATOM 1759 N N . ASP A 1 216 ? 10.926 19.963 0.839 1.00 51.88 216 ASP A N 1
ATOM 1760 C CA . ASP A 1 216 ? 12.239 20.174 1.480 1.00 51.88 216 ASP A CA 1
ATOM 1761 C C . ASP A 1 216 ? 12.153 20.853 2.870 1.00 51.88 216 ASP A C 1
ATOM 1763 O O . ASP A 1 216 ? 13.167 21.299 3.395 1.00 51.88 216 ASP A O 1
ATOM 1767 N N . ASP A 1 217 ? 10.966 20.975 3.476 1.00 51.81 217 ASP A N 1
ATOM 1768 C CA . ASP A 1 217 ? 10.804 21.676 4.755 1.00 51.81 217 ASP A CA 1
ATOM 1769 C C . ASP A 1 217 ? 11.167 20.767 5.942 1.00 51.81 217 ASP A C 1
ATOM 1771 O O . ASP A 1 217 ? 10.565 19.710 6.154 1.00 51.81 217 ASP A O 1
ATOM 1775 N N . ASP A 1 218 ? 12.136 21.232 6.733 1.00 51.78 218 ASP A N 1
ATOM 1776 C CA . ASP A 1 218 ? 12.783 20.571 7.878 1.00 51.78 218 ASP A CA 1
ATOM 1777 C C . ASP A 1 218 ? 11.870 20.320 9.107 1.00 51.78 218 ASP A C 1
ATOM 1779 O O . ASP A 1 218 ? 12.330 19.801 10.122 1.00 51.78 218 ASP A O 1
ATOM 1783 N N . ASP A 1 219 ? 10.566 20.613 9.035 1.00 51.47 219 ASP A N 1
ATOM 1784 C CA . ASP A 1 219 ? 9.587 20.417 10.128 1.00 51.47 219 ASP A CA 1
ATOM 1785 C C . ASP A 1 219 ? 8.789 19.097 9.966 1.00 51.47 219 ASP A C 1
ATOM 1787 O O . ASP A 1 219 ? 7.555 19.037 9.965 1.00 51.47 219 ASP A O 1
ATOM 1791 N N . GLN A 1 220 ? 9.523 17.998 9.760 1.00 55.81 220 GLN A N 1
ATOM 1792 C CA . GLN A 1 220 ? 9.016 16.748 9.166 1.00 55.81 220 GLN A CA 1
ATOM 1793 C C . GLN A 1 220 ? 8.031 15.947 10.037 1.00 55.81 220 GLN A C 1
ATOM 1795 O O . GLN A 1 220 ? 7.146 15.280 9.504 1.00 55.81 220 GLN A O 1
ATOM 1800 N N . ASN A 1 221 ? 8.100 16.037 11.367 1.00 54.84 221 ASN A N 1
ATOM 1801 C CA . ASN A 1 221 ? 7.393 15.066 12.216 1.00 54.84 221 ASN A CA 1
ATOM 1802 C C . ASN A 1 221 ? 5.897 15.361 12.437 1.00 54.84 221 ASN A C 1
ATOM 1804 O O . ASN A 1 221 ? 5.123 14.429 12.630 1.00 54.84 221 ASN A O 1
ATOM 1808 N N . VAL A 1 222 ? 5.458 16.625 12.397 1.00 52.50 222 VAL A N 1
ATOM 1809 C CA . VAL A 1 222 ? 4.034 16.978 12.617 1.00 52.50 222 VAL A CA 1
ATOM 1810 C C . VAL A 1 222 ? 3.257 17.026 11.294 1.00 52.50 222 VAL A C 1
ATOM 1812 O O . VAL A 1 222 ? 2.068 16.722 11.255 1.00 52.50 222 VAL A O 1
ATOM 1815 N N . ALA A 1 223 ? 3.933 17.340 10.184 1.00 61.12 223 ALA A N 1
ATOM 1816 C CA . ALA A 1 223 ? 3.318 17.430 8.860 1.00 61.12 223 ALA A CA 1
ATOM 1817 C C . ALA A 1 223 ? 3.065 16.061 8.195 1.00 61.12 223 ALA A C 1
ATOM 1819 O O . ALA A 1 223 ? 2.242 15.962 7.280 1.00 61.12 223 ALA A O 1
ATOM 1820 N N . ASP A 1 224 ? 3.764 15.001 8.607 1.00 65.56 224 ASP A N 1
ATOM 1821 C CA . ASP A 1 224 ? 3.694 13.697 7.937 1.00 65.56 224 ASP A CA 1
ATOM 1822 C C . ASP A 1 224 ? 2.413 12.915 8.236 1.00 65.56 224 ASP A C 1
ATOM 1824 O O . ASP A 1 224 ? 1.835 12.331 7.316 1.00 65.56 224 ASP A O 1
ATOM 1828 N N . GLU A 1 225 ? 1.894 12.972 9.461 1.00 73.44 225 GLU A N 1
ATOM 1829 C CA . GLU A 1 225 ? 0.632 12.305 9.824 1.00 73.44 225 GLU A CA 1
ATOM 1830 C C . GLU A 1 225 ? -0.582 12.897 9.083 1.00 73.44 225 GLU A C 1
ATOM 1832 O O . GLU A 1 225 ? -1.454 12.175 8.580 1.00 73.44 225 GLU A O 1
ATOM 1837 N N . ASP A 1 226 ? -0.611 14.221 8.913 1.00 81.81 226 ASP A N 1
ATOM 1838 C CA . ASP A 1 226 ? -1.664 14.895 8.149 1.00 81.81 226 ASP A CA 1
ATOM 1839 C C . ASP A 1 226 ? -1.575 14.579 6.651 1.00 81.81 226 ASP A C 1
ATOM 1841 O O . ASP A 1 226 ? -2.598 14.424 5.965 1.00 81.81 226 ASP A O 1
ATOM 1845 N N . ARG A 1 227 ? -0.347 14.429 6.139 1.00 87.94 227 ARG A N 1
ATOM 1846 C CA . ARG A 1 227 ? -0.078 14.062 4.744 1.00 87.94 227 ARG A CA 1
ATOM 1847 C C . ARG A 1 227 ? -0.275 12.578 4.466 1.00 87.94 227 ARG A C 1
ATOM 1849 O O . ARG A 1 227 ? -0.475 12.238 3.298 1.00 87.94 227 ARG A O 1
ATOM 1856 N N . LEU A 1 228 ? -0.249 11.710 5.476 1.00 92.44 228 LEU A N 1
ATOM 1857 C CA . LEU A 1 228 ? -0.452 10.272 5.325 1.00 92.44 228 LEU A CA 1
ATOM 1858 C C . LEU A 1 228 ? -1.847 10.007 4.753 1.00 92.44 228 LEU A C 1
ATOM 1860 O O . LEU A 1 228 ? -2.866 10.312 5.371 1.00 92.44 228 LEU A O 1
ATOM 1864 N N . ILE A 1 229 ? -1.920 9.427 3.559 1.00 94.25 229 ILE A N 1
ATOM 1865 C CA . ILE A 1 229 ? -3.181 9.119 2.871 1.00 94.25 229 ILE A CA 1
ATOM 1866 C C . ILE A 1 229 ? -3.412 7.628 2.671 1.00 94.25 229 ILE A C 1
ATOM 1868 O O . ILE A 1 229 ? -4.383 7.267 2.014 1.00 94.25 229 ILE A O 1
ATOM 1872 N N . GLY A 1 230 ? -2.553 6.777 3.222 1.00 95.50 230 GLY A N 1
ATOM 1873 C CA . GLY A 1 230 ? -2.706 5.330 3.235 1.00 95.50 230 GLY A CA 1
ATOM 1874 C C . GLY A 1 230 ? -1.361 4.623 3.193 1.00 95.50 230 GLY A C 1
ATOM 1875 O O . GLY A 1 230 ? -0.317 5.241 3.379 1.00 95.50 230 GLY A O 1
ATOM 1876 N N . ARG A 1 231 ? -1.381 3.312 2.972 1.00 96.38 231 ARG A N 1
ATOM 1877 C CA . ARG A 1 231 ? -0.192 2.460 3.046 1.00 96.38 231 ARG A CA 1
ATOM 1878 C C . ARG A 1 231 ? -0.180 1.457 1.905 1.00 96.38 231 ARG A C 1
ATOM 1880 O O . ARG A 1 231 ? -1.210 0.859 1.597 1.00 96.38 231 ARG A O 1
ATOM 1887 N N . PHE A 1 232 ? 0.978 1.246 1.300 1.00 97.88 232 PHE A N 1
ATOM 1888 C CA . PHE A 1 232 ? 1.230 0.125 0.408 1.00 97.88 232 PHE A CA 1
ATOM 1889 C C . PHE A 1 232 ? 1.940 -0.981 1.181 1.00 97.88 232 PHE A C 1
ATOM 1891 O O . PHE A 1 232 ? 2.976 -0.752 1.797 1.00 97.88 232 PHE A O 1
ATOM 1898 N N . LYS A 1 233 ? 1.348 -2.174 1.171 1.00 96.31 233 LYS A N 1
ATOM 1899 C CA . LYS A 1 233 ? 1.935 -3.393 1.712 1.00 96.31 233 LYS A CA 1
ATOM 1900 C C . LYS A 1 233 ? 2.554 -4.165 0.554 1.00 96.31 233 LYS A C 1
ATOM 1902 O O . LYS A 1 233 ? 1.852 -4.521 -0.398 1.00 96.31 233 LYS A O 1
ATOM 1907 N N . GLY A 1 234 ? 3.852 -4.407 0.631 1.00 95.56 234 GLY A N 1
ATOM 1908 C CA . GLY A 1 234 ? 4.604 -5.068 -0.426 1.00 95.56 234 GLY A CA 1
ATOM 1909 C C . GLY A 1 234 ? 6.042 -5.331 -0.017 1.00 95.56 234 GLY A C 1
ATOM 1910 O O . GLY A 1 234 ? 6.423 -5.082 1.117 1.00 95.56 234 GLY A O 1
ATOM 1911 N N . SER A 1 235 ? 6.852 -5.831 -0.936 1.00 94.94 235 SER A N 1
ATOM 1912 C CA . SER A 1 235 ? 8.282 -6.033 -0.698 1.00 94.94 235 SER A CA 1
ATOM 1913 C C . SER A 1 235 ? 9.063 -5.814 -1.988 1.00 94.94 235 SER A C 1
ATOM 1915 O O . SER A 1 235 ? 8.502 -5.895 -3.084 1.00 94.94 235 SER A O 1
ATOM 1917 N N . LEU A 1 236 ? 10.344 -5.487 -1.866 1.00 95.12 236 LEU A N 1
ATOM 1918 C CA . LEU A 1 236 ? 11.242 -5.251 -2.992 1.00 95.12 236 LEU A CA 1
ATOM 1919 C C . LEU A 1 236 ? 12.439 -6.185 -2.851 1.00 95.12 236 LEU A C 1
ATOM 1921 O O . LEU A 1 236 ? 12.963 -6.363 -1.757 1.00 95.12 236 LEU A O 1
ATOM 1925 N N . CYS A 1 237 ? 12.874 -6.763 -3.963 1.00 93.75 237 CYS A N 1
ATOM 1926 C CA . CYS A 1 237 ? 14.066 -7.593 -4.007 1.00 93.75 237 CYS A CA 1
ATOM 1927 C C . CYS A 1 237 ? 14.897 -7.230 -5.238 1.00 93.75 237 CYS A C 1
ATOM 1929 O O . CYS A 1 237 ? 14.395 -7.121 -6.362 1.00 93.75 237 CYS A O 1
ATOM 1931 N N . MET A 1 238 ? 16.185 -7.007 -5.031 1.00 92.75 238 MET A N 1
ATOM 1932 C CA . MET A 1 238 ? 17.130 -6.618 -6.062 1.00 92.75 238 MET A CA 1
ATOM 1933 C C . MET A 1 238 ? 18.250 -7.632 -6.129 1.00 92.75 238 MET A C 1
ATOM 1935 O O . MET A 1 238 ? 18.962 -7.846 -5.162 1.00 92.75 238 MET A O 1
ATOM 1939 N N . TYR A 1 239 ? 18.440 -8.210 -7.300 1.00 91.00 239 TYR A N 1
ATOM 1940 C CA . TYR A 1 239 ? 19.492 -9.172 -7.570 1.00 91.00 239 TYR A CA 1
ATOM 1941 C C . TYR A 1 239 ? 20.064 -8.899 -8.955 1.00 91.00 239 TYR A C 1
ATOM 1943 O O . TYR A 1 239 ? 19.407 -8.290 -9.810 1.00 91.00 239 TYR A O 1
ATOM 1951 N N . LYS A 1 240 ? 21.302 -9.344 -9.165 1.00 88.88 240 LYS A N 1
ATOM 1952 C CA . LYS A 1 240 ? 21.928 -9.325 -10.486 1.00 88.88 240 LYS A CA 1
ATOM 1953 C C . LYS A 1 240 ? 21.233 -10.352 -11.380 1.00 88.88 240 LYS A C 1
ATOM 1955 O O . LYS A 1 240 ? 20.888 -11.435 -10.920 1.00 88.88 240 LYS A O 1
ATOM 1960 N N . VAL A 1 241 ? 21.006 -9.977 -12.635 1.00 85.81 241 VAL A N 1
ATOM 1961 C CA . VAL A 1 241 ? 20.448 -10.853 -13.673 1.00 85.81 241 VAL A CA 1
ATOM 1962 C C . VAL A 1 241 ? 21.601 -11.272 -14.601 1.00 85.81 241 VAL A C 1
ATOM 1964 O O . VAL A 1 241 ? 22.404 -10.405 -14.954 1.00 85.81 241 VAL A O 1
ATOM 1967 N N . PRO A 1 242 ? 21.704 -12.552 -15.008 1.00 84.69 242 PRO A N 1
ATOM 1968 C CA . PRO A 1 242 ? 20.826 -13.664 -14.634 1.00 84.69 242 PRO A CA 1
ATOM 1969 C C . PRO A 1 242 ? 20.955 -14.041 -13.154 1.00 84.69 242 PRO A C 1
ATOM 1971 O O . PRO A 1 242 ? 21.988 -13.804 -12.530 1.00 84.69 242 PRO A O 1
ATOM 1974 N N . LEU A 1 243 ? 19.875 -14.603 -12.605 1.00 84.44 243 LEU A N 1
ATOM 1975 C CA . LEU A 1 243 ? 19.879 -15.159 -11.256 1.00 84.44 243 LEU A CA 1
ATOM 1976 C C . LEU A 1 243 ? 20.850 -16.347 -11.206 1.00 84.44 243 LEU A C 1
ATOM 1978 O O . LEU A 1 243 ? 21.004 -17.052 -12.202 1.00 84.44 243 LEU A O 1
ATOM 1982 N N . ALA A 1 244 ? 21.512 -16.552 -10.070 1.00 84.25 244 ALA A N 1
ATOM 1983 C CA . ALA A 1 244 ? 22.521 -17.594 -9.945 1.00 84.25 244 ALA A CA 1
ATOM 1984 C C . ALA A 1 244 ? 21.922 -19.011 -10.108 1.00 84.25 244 ALA A C 1
ATOM 1986 O O . ALA A 1 244 ? 20.769 -19.277 -9.750 1.00 84.25 244 ALA A O 1
ATOM 1987 N N . ASP A 1 245 ? 22.709 -19.915 -10.699 1.00 83.44 245 ASP A N 1
ATOM 1988 C CA . ASP A 1 245 ? 22.280 -21.276 -11.053 1.00 83.44 245 ASP A CA 1
ATOM 1989 C C . ASP A 1 245 ? 21.916 -22.126 -9.830 1.00 83.44 245 ASP A C 1
ATOM 1991 O O . ASP A 1 245 ? 21.079 -23.018 -9.924 1.00 83.44 245 ASP A O 1
ATOM 1995 N N . ASP A 1 246 ? 22.548 -21.871 -8.688 1.00 84.12 246 ASP A N 1
ATOM 1996 C CA . ASP A 1 246 ? 22.245 -22.535 -7.423 1.00 84.12 246 ASP A CA 1
ATOM 1997 C C . ASP A 1 246 ? 20.811 -22.247 -6.969 1.00 84.12 246 ASP A C 1
ATOM 1999 O O . ASP A 1 246 ? 20.116 -23.182 -6.591 1.00 84.12 246 ASP A O 1
ATOM 2003 N N . ILE A 1 247 ? 20.342 -21.002 -7.110 1.00 83.50 247 ILE A N 1
ATOM 2004 C CA . ILE A 1 247 ? 18.975 -20.590 -6.758 1.00 83.50 247 ILE A CA 1
ATOM 2005 C C . ILE A 1 247 ? 17.956 -21.177 -7.738 1.00 83.50 247 ILE A C 1
ATOM 2007 O O . ILE A 1 247 ? 16.946 -21.753 -7.343 1.00 83.50 247 ILE A O 1
ATOM 2011 N N . THR A 1 248 ? 18.211 -21.047 -9.042 1.00 83.19 248 THR A N 1
ATOM 2012 C CA . THR A 1 248 ? 17.243 -21.468 -10.075 1.00 83.19 248 THR A CA 1
ATOM 2013 C C . THR A 1 248 ? 17.072 -22.986 -10.175 1.00 83.19 248 THR A C 1
ATOM 2015 O O . THR A 1 248 ? 16.106 -23.458 -10.777 1.00 83.19 248 THR A O 1
ATOM 2018 N N . ARG A 1 249 ? 17.999 -23.759 -9.598 1.00 85.38 249 ARG A N 1
ATOM 2019 C CA . ARG A 1 249 ? 17.973 -25.228 -9.576 1.00 85.38 249 ARG A CA 1
ATOM 2020 C C . ARG A 1 249 ? 17.513 -25.797 -8.236 1.00 85.38 249 ARG A C 1
ATOM 2022 O O . ARG A 1 249 ? 17.477 -27.024 -8.108 1.00 85.38 249 ARG A O 1
ATOM 2029 N N . GLU A 1 250 ? 17.160 -24.959 -7.258 1.00 84.62 250 GLU A N 1
ATOM 2030 C CA . GLU A 1 250 ? 16.588 -25.451 -6.006 1.00 84.62 250 GLU A CA 1
ATOM 2031 C C . GLU A 1 250 ? 15.252 -26.178 -6.270 1.00 84.62 250 GLU A C 1
ATOM 2033 O O . GLU A 1 250 ? 14.429 -25.721 -7.075 1.00 84.62 250 GLU A O 1
ATOM 2038 N N . PRO A 1 251 ? 15.010 -27.339 -5.629 1.00 83.12 251 PRO A N 1
ATOM 2039 C CA . PRO A 1 251 ? 13.754 -28.061 -5.785 1.00 83.12 251 PRO A CA 1
ATOM 2040 C C . PRO A 1 251 ? 12.561 -27.187 -5.382 1.00 83.12 251 PRO A C 1
ATOM 2042 O O . PRO A 1 251 ? 12.522 -26.663 -4.274 1.00 83.12 251 PRO A O 1
ATOM 2045 N N . GLY A 1 252 ? 11.566 -27.068 -6.265 1.00 81.88 252 GLY A N 1
ATOM 2046 C CA . GLY A 1 252 ? 10.369 -26.258 -6.007 1.00 81.88 252 GLY A CA 1
ATOM 2047 C C . GLY A 1 252 ? 10.483 -24.785 -6.409 1.00 81.88 252 GLY A C 1
ATOM 2048 O O . GLY A 1 252 ? 9.535 -24.041 -6.182 1.00 81.88 252 GLY A O 1
ATOM 2049 N N . TYR A 1 253 ? 11.585 -24.366 -7.041 1.00 85.94 253 TYR A N 1
ATOM 2050 C CA . TYR A 1 253 ? 11.727 -23.015 -7.584 1.00 85.94 253 TYR A CA 1
ATOM 2051 C C . TYR A 1 253 ? 10.674 -22.715 -8.666 1.00 85.94 253 TYR A C 1
ATOM 2053 O O . TYR A 1 253 ? 10.640 -23.368 -9.713 1.00 85.94 253 TYR A O 1
ATOM 2061 N N . ASP A 1 254 ? 9.843 -21.693 -8.439 1.00 85.75 254 ASP A N 1
ATOM 2062 C CA . ASP A 1 254 ? 8.917 -21.155 -9.440 1.00 85.75 254 ASP A CA 1
ATOM 2063 C C . ASP A 1 254 ? 9.503 -19.886 -10.098 1.00 85.75 254 ASP A C 1
ATOM 2065 O O . ASP A 1 254 ? 9.583 -18.833 -9.451 1.00 85.75 254 ASP A O 1
ATOM 2069 N N . PRO A 1 255 ? 9.862 -19.919 -11.398 1.00 85.12 255 PRO A N 1
ATOM 2070 C CA . PRO A 1 255 ? 10.394 -18.757 -12.112 1.00 85.12 255 PRO A CA 1
ATOM 2071 C C . PRO A 1 255 ? 9.459 -17.541 -12.126 1.00 85.12 255 PRO A C 1
ATOM 2073 O O . PRO A 1 255 ? 9.918 -16.408 -12.270 1.00 85.12 255 PRO A O 1
ATOM 2076 N N . THR A 1 256 ? 8.146 -17.746 -11.987 1.00 85.81 256 THR A N 1
ATOM 2077 C CA . THR A 1 256 ? 7.168 -16.651 -11.941 1.00 85.81 256 THR A CA 1
ATOM 2078 C C . THR A 1 256 ? 7.191 -15.913 -10.600 1.00 85.81 256 THR A C 1
ATOM 2080 O O . THR A 1 256 ? 6.906 -14.712 -10.554 1.00 85.81 256 THR A O 1
ATOM 2083 N N . MET A 1 257 ? 7.592 -16.603 -9.528 1.00 85.31 257 MET A N 1
ATOM 2084 C CA . MET A 1 257 ? 7.739 -16.060 -8.175 1.00 85.31 257 MET A CA 1
ATOM 2085 C C . MET A 1 257 ? 9.156 -15.532 -7.900 1.00 85.31 257 MET A C 1
ATOM 2087 O O . MET A 1 257 ? 9.334 -14.631 -7.079 1.00 85.31 257 MET A O 1
ATOM 2091 N N . GLY A 1 258 ? 10.172 -15.989 -8.640 1.00 86.81 258 GLY A N 1
ATOM 2092 C CA . GLY A 1 258 ? 11.557 -15.505 -8.562 1.00 86.81 258 GLY A CA 1
ATOM 2093 C C . GLY A 1 258 ? 12.154 -15.608 -7.154 1.00 86.81 258 GLY A C 1
ATOM 2094 O O . GLY A 1 258 ? 12.384 -16.711 -6.685 1.00 86.81 258 GLY A O 1
ATOM 2095 N N . MET A 1 259 ? 12.427 -14.492 -6.473 1.00 88.56 259 MET A N 1
ATOM 2096 C CA . MET A 1 259 ? 12.942 -14.506 -5.092 1.00 88.56 259 MET A CA 1
ATOM 2097 C C . MET A 1 259 ? 11.839 -14.549 -4.027 1.00 88.56 259 MET A C 1
ATOM 2099 O O . MET A 1 259 ? 12.124 -14.824 -2.869 1.00 88.56 259 MET A O 1
ATOM 2103 N N . PHE A 1 260 ? 10.580 -14.298 -4.394 1.00 89.75 260 PHE A N 1
ATOM 2104 C CA . PHE A 1 260 ? 9.433 -14.353 -3.482 1.00 89.75 260 PHE A CA 1
ATOM 2105 C C . PHE A 1 260 ? 8.777 -15.737 -3.504 1.00 89.75 260 PHE A C 1
ATOM 2107 O O . PHE A 1 260 ? 7.594 -15.872 -3.816 1.00 89.75 260 PHE A O 1
ATOM 2114 N N . GLN A 1 261 ? 9.567 -16.771 -3.219 1.00 87.19 261 GLN A N 1
ATOM 2115 C CA . GLN A 1 261 ? 9.068 -18.141 -3.110 1.00 87.19 261 GLN A CA 1
ATOM 2116 C C . GLN A 1 261 ? 8.226 -18.317 -1.837 1.00 87.19 261 GLN A C 1
ATOM 2118 O O . GLN A 1 261 ? 8.392 -17.576 -0.869 1.00 87.19 261 GLN A O 1
ATOM 2123 N N . SER A 1 262 ? 7.322 -19.300 -1.849 1.00 84.69 262 SER A N 1
ATOM 2124 C CA . SER A 1 262 ? 6.558 -19.736 -0.666 1.00 84.69 262 SER A CA 1
ATOM 2125 C C . SER A 1 262 ? 5.746 -18.640 0.045 1.00 84.69 262 SER A C 1
ATOM 2127 O O . SER A 1 262 ? 5.507 -18.717 1.249 1.00 84.69 262 SER A O 1
ATOM 2129 N N . ILE A 1 263 ? 5.298 -17.612 -0.684 1.00 86.38 263 ILE A N 1
ATOM 2130 C CA . ILE A 1 263 ? 4.433 -16.575 -0.109 1.00 86.38 263 ILE A CA 1
ATOM 2131 C C . ILE A 1 263 ? 3.046 -17.145 0.240 1.00 86.38 263 ILE A C 1
ATOM 2133 O O . ILE A 1 263 ? 2.495 -17.937 -0.530 1.00 86.38 263 ILE A O 1
ATOM 2137 N N . PRO A 1 264 ? 2.444 -16.732 1.371 1.00 87.06 264 PRO A N 1
ATOM 2138 C CA . PRO A 1 264 ? 1.119 -17.200 1.756 1.00 87.06 264 PRO A CA 1
ATOM 2139 C C . PRO A 1 264 ? 0.035 -16.718 0.784 1.00 87.06 264 PRO A C 1
ATOM 2141 O O . PRO A 1 264 ? 0.221 -15.776 0.006 1.00 87.06 264 PRO A O 1
ATOM 2144 N N . HIS A 1 265 ? -1.144 -17.340 0.860 1.00 85.44 265 HIS A N 1
ATOM 2145 C CA . HIS A 1 265 ? -2.309 -16.892 0.099 1.00 85.44 265 HIS A CA 1
ATOM 2146 C C . HIS A 1 265 ? -2.708 -15.461 0.489 1.00 85.44 265 HIS A C 1
ATOM 2148 O O . HIS A 1 265 ? -2.800 -15.118 1.666 1.00 85.44 265 HIS A O 1
ATOM 2154 N N . ASN A 1 266 ? -2.981 -14.629 -0.518 1.00 89.94 266 ASN A N 1
ATOM 2155 C CA . ASN A 1 266 ? -3.341 -13.217 -0.342 1.00 89.94 266 ASN A CA 1
ATOM 2156 C C . ASN A 1 266 ? -4.865 -12.968 -0.345 1.00 89.94 266 ASN A C 1
ATOM 2158 O O . ASN A 1 266 ? -5.338 -11.842 -0.545 1.00 89.94 266 ASN A O 1
ATOM 2162 N N . ASP A 1 267 ? -5.656 -14.020 -0.154 1.00 87.06 267 ASP A N 1
ATOM 2163 C CA . ASP A 1 267 ? -7.106 -13.911 -0.057 1.00 87.06 267 ASP A CA 1
ATOM 2164 C C . ASP A 1 267 ? -7.517 -13.383 1.325 1.00 87.06 267 ASP A C 1
ATOM 2166 O O . ASP A 1 267 ? -6.889 -13.721 2.329 1.00 87.06 267 ASP A O 1
ATOM 2170 N N . PRO A 1 268 ? -8.562 -12.541 1.422 1.00 84.44 268 PRO A N 1
ATOM 2171 C CA . PRO A 1 268 ? -9.093 -12.127 2.712 1.00 84.44 268 PRO A CA 1
ATOM 2172 C C . PRO A 1 268 ? -9.542 -13.334 3.543 1.00 84.44 268 PRO A C 1
ATOM 2174 O O . PRO A 1 268 ? -10.388 -14.115 3.108 1.00 84.44 268 PRO A O 1
ATOM 2177 N N . ILE A 1 269 ? -9.006 -13.448 4.757 1.00 86.44 269 ILE A N 1
ATOM 2178 C CA . ILE A 1 269 ? -9.366 -14.494 5.716 1.00 86.44 269 ILE A CA 1
ATOM 2179 C C . ILE A 1 269 ? -10.251 -13.878 6.798 1.00 86.44 269 ILE A C 1
ATOM 2181 O O . ILE A 1 269 ? -9.945 -12.814 7.342 1.00 86.44 269 ILE A O 1
ATOM 2185 N N . ASN A 1 270 ? -11.347 -14.559 7.126 1.00 83.06 270 ASN A N 1
ATOM 2186 C CA . ASN A 1 270 ? -12.167 -14.208 8.279 1.00 83.06 270 ASN A CA 1
ATOM 2187 C C . ASN A 1 270 ? -11.506 -14.767 9.538 1.00 83.06 270 ASN A C 1
ATOM 2189 O O . ASN A 1 270 ? -11.398 -15.981 9.691 1.00 83.06 270 ASN A O 1
ATOM 2193 N N . ILE A 1 271 ? -11.082 -13.881 10.433 1.00 85.62 271 ILE A N 1
ATOM 2194 C CA . ILE A 1 271 ? -10.465 -14.252 11.707 1.00 85.62 271 ILE A CA 1
ATOM 2195 C C . ILE A 1 271 ? -11.378 -13.868 12.872 1.00 85.62 271 ILE A C 1
ATOM 2197 O O . ILE A 1 271 ? -12.057 -12.840 12.827 1.00 85.62 271 ILE A O 1
ATOM 2201 N N . LEU A 1 272 ? -11.374 -14.687 13.924 1.00 84.94 272 LEU A N 1
ATOM 2202 C CA . LEU A 1 272 ? -11.990 -14.362 15.207 1.00 84.94 272 LEU A CA 1
ATOM 2203 C C . LEU A 1 272 ? -10.893 -13.908 16.171 1.00 84.94 272 LEU A C 1
ATOM 2205 O O . LEU A 1 272 ? -10.029 -14.698 16.541 1.00 84.94 272 LEU A O 1
ATOM 2209 N N . VAL A 1 273 ? -10.948 -12.649 16.600 1.00 84.31 273 VAL A N 1
ATOM 2210 C CA . VAL A 1 273 ? -10.061 -12.123 17.645 1.00 84.31 273 VAL A CA 1
ATOM 2211 C C . VAL A 1 273 ? -10.815 -12.161 18.969 1.00 84.31 273 VAL A C 1
ATOM 2213 O O . VAL A 1 273 ? -11.852 -11.512 19.108 1.00 84.31 273 VAL A O 1
ATOM 2216 N N . ARG A 1 274 ? -10.303 -12.921 19.941 1.00 85.44 274 ARG A N 1
ATOM 2217 C CA . ARG A 1 274 ? -10.822 -12.946 21.315 1.00 85.44 274 ARG A CA 1
ATOM 2218 C C . ARG A 1 274 ? -9.922 -12.090 22.194 1.00 85.44 274 ARG A C 1
ATOM 2220 O O . ARG A 1 274 ? -8.732 -12.362 22.303 1.00 85.44 274 ARG A O 1
ATOM 2227 N N . VAL A 1 275 ? -10.497 -11.060 22.805 1.00 84.81 275 VAL A N 1
ATOM 2228 C CA . VAL A 1 275 ? -9.793 -10.169 23.731 1.00 84.81 275 VAL A CA 1
ATOM 2229 C C . VAL A 1 275 ? -10.360 -10.393 25.124 1.00 84.81 275 VAL A C 1
ATOM 2231 O O . VAL A 1 275 ? -11.548 -10.173 25.346 1.00 84.81 275 VAL A O 1
ATOM 2234 N N . TYR A 1 276 ? -9.507 -10.813 26.055 1.00 85.25 276 TYR A N 1
ATOM 2235 C CA . TYR A 1 276 ? -9.861 -10.963 27.463 1.00 85.25 276 TYR A CA 1
ATOM 2236 C C . TYR A 1 276 ? -9.299 -9.781 28.244 1.00 85.25 276 TYR A C 1
ATOM 2238 O O . TYR A 1 276 ? -8.088 -9.644 28.406 1.00 85.25 276 TYR A O 1
ATOM 2246 N N . VAL A 1 277 ? -10.182 -8.913 28.731 1.00 87.25 277 VAL A N 1
ATOM 2247 C CA . VAL A 1 277 ? -9.801 -7.816 29.622 1.00 87.25 277 VAL A CA 1
ATOM 2248 C C . VAL A 1 277 ? -10.065 -8.282 31.047 1.00 87.25 277 VAL A C 1
ATOM 2250 O O . VAL A 1 277 ? -11.213 -8.470 31.434 1.00 87.25 277 VAL A O 1
ATOM 2253 N N . VAL A 1 278 ? -9.006 -8.503 31.826 1.00 88.94 278 VAL A N 1
ATOM 2254 C CA . VAL A 1 278 ? -9.134 -9.051 33.187 1.00 88.94 278 VAL A CA 1
ATOM 2255 C C . VAL A 1 278 ? -9.364 -7.941 34.207 1.00 88.94 278 VAL A C 1
ATOM 2257 O O . VAL A 1 278 ? -10.297 -8.007 35.001 1.00 88.94 278 VAL A O 1
ATOM 2260 N N . ARG A 1 279 ? -8.531 -6.899 34.192 1.00 90.06 279 ARG A N 1
ATOM 2261 C CA . ARG A 1 279 ? -8.615 -5.765 35.118 1.00 90.06 279 ARG A CA 1
ATOM 2262 C C . ARG A 1 279 ? -7.944 -4.530 34.532 1.00 90.06 279 ARG A C 1
ATOM 2264 O O . ARG A 1 279 ? -7.082 -4.661 33.668 1.00 90.06 279 ARG A O 1
ATOM 2271 N N . ALA A 1 280 ? -8.283 -3.362 35.062 1.00 91.25 280 ALA A N 1
ATOM 2272 C CA . ALA A 1 280 ? -7.463 -2.161 34.936 1.00 91.25 280 ALA A CA 1
ATOM 2273 C C . ALA A 1 280 ? -6.980 -1.724 36.323 1.00 91.25 280 ALA A C 1
ATOM 2275 O O . ALA A 1 280 ? -7.591 -2.077 37.334 1.00 91.25 280 ALA A O 1
ATOM 2276 N N . THR A 1 281 ? -5.886 -0.972 36.368 1.00 92.06 281 THR A N 1
ATOM 2277 C CA . THR A 1 281 ? -5.312 -0.438 37.607 1.00 92.06 281 THR A CA 1
ATOM 2278 C C . THR A 1 281 ? -5.007 1.044 37.460 1.00 92.06 281 THR A C 1
ATOM 2280 O O . THR A 1 281 ? -4.699 1.495 36.360 1.00 92.06 281 THR A O 1
ATOM 2283 N N . ASP A 1 282 ? -5.099 1.781 38.565 1.00 92.12 282 ASP A N 1
ATOM 2284 C CA . ASP A 1 282 ? -4.729 3.198 38.674 1.00 92.12 282 ASP A CA 1
ATOM 2285 C C . ASP A 1 282 ? -5.344 4.104 37.596 1.00 92.12 282 ASP A C 1
ATOM 2287 O O . ASP A 1 282 ? -4.700 5.004 37.054 1.00 92.12 282 ASP A O 1
ATOM 2291 N N . LEU A 1 283 ? -6.624 3.880 37.283 1.00 92.88 283 LEU A N 1
ATOM 2292 C CA . LEU A 1 283 ? -7.351 4.746 36.361 1.00 92.88 283 LEU A CA 1
ATOM 2293 C C . LEU A 1 283 ? -7.391 6.190 36.876 1.00 92.88 283 LEU A C 1
ATOM 2295 O O . LEU A 1 283 ? -7.515 6.444 38.077 1.00 92.88 283 LEU A O 1
ATOM 2299 N N . HIS A 1 284 ? -7.343 7.145 35.947 1.00 91.81 284 HIS A N 1
ATOM 2300 C CA . HIS A 1 284 ? -7.448 8.558 36.285 1.00 91.81 284 HIS A CA 1
ATOM 2301 C C . HIS A 1 284 ? -8.845 8.858 36.861 1.00 91.81 284 HIS A C 1
ATOM 2303 O O . HIS A 1 284 ? -9.846 8.513 36.225 1.00 91.81 284 HIS A O 1
ATOM 2309 N N . PRO A 1 285 ? -8.949 9.534 38.023 1.00 92.94 285 PRO A N 1
ATOM 2310 C CA . PRO A 1 285 ? -10.223 10.036 38.521 1.00 92.94 285 PRO A CA 1
ATOM 2311 C C . PRO A 1 285 ? -10.924 10.913 37.483 1.00 92.94 285 PRO A C 1
ATOM 2313 O O . PRO A 1 285 ? -10.314 11.849 36.964 1.00 92.94 285 PRO A O 1
ATOM 2316 N N . ALA A 1 286 ? -12.187 10.611 37.199 1.00 89.31 286 ALA A N 1
ATOM 2317 C CA . ALA A 1 286 ? -13.035 11.363 36.275 1.00 89.31 286 ALA A CA 1
ATOM 2318 C C . ALA A 1 286 ? -14.221 12.035 36.989 1.00 89.31 286 ALA A C 1
ATOM 2320 O O . ALA A 1 286 ? -14.825 12.960 36.448 1.00 89.31 286 ALA A O 1
ATOM 2321 N N . ASP A 1 287 ? -14.514 11.609 38.220 1.00 87.75 287 ASP A N 1
ATOM 2322 C CA . ASP A 1 287 ? -15.639 12.080 39.015 1.00 87.75 287 ASP A CA 1
ATOM 2323 C C . ASP A 1 287 ? -15.200 12.985 40.174 1.00 87.75 287 ASP A C 1
ATOM 2325 O O . ASP A 1 287 ? -14.095 12.881 40.711 1.00 87.75 287 ASP A O 1
ATOM 2329 N N . ILE A 1 288 ? -16.129 13.827 40.642 1.00 85.69 288 ILE A N 1
ATOM 2330 C CA . ILE A 1 288 ? -15.941 14.792 41.749 1.00 85.69 288 ILE A CA 1
ATOM 2331 C C . ILE A 1 288 ? -15.491 14.107 43.056 1.00 85.69 288 ILE A C 1
ATOM 2333 O O . ILE A 1 288 ? -14.855 14.721 43.908 1.00 85.69 288 ILE A O 1
ATOM 2337 N N . ASN A 1 289 ? -15.809 12.823 43.227 1.00 85.44 289 ASN A N 1
ATOM 2338 C CA . ASN A 1 289 ? -15.441 12.020 44.396 1.00 85.44 289 ASN A CA 1
ATOM 2339 C C . ASN A 1 289 ? -14.028 11.403 44.310 1.00 85.44 289 ASN A C 1
ATOM 2341 O O . ASN A 1 289 ? -13.665 10.604 45.174 1.00 85.44 289 ASN A O 1
ATOM 2345 N N . GLY A 1 290 ? -13.248 11.720 43.272 1.00 89.00 290 GLY A N 1
ATOM 2346 C CA . GLY A 1 290 ? -11.927 11.133 43.059 1.00 89.00 290 GLY A CA 1
ATOM 2347 C C . GLY A 1 290 ? -11.965 9.680 42.565 1.00 89.00 290 GLY A C 1
ATOM 2348 O O . GLY A 1 290 ? -10.984 8.958 42.736 1.00 89.00 290 GLY A O 1
ATOM 2349 N N . LYS A 1 291 ? -13.087 9.223 41.995 1.00 92.31 291 LYS A N 1
ATOM 2350 C CA . LYS A 1 291 ? -13.260 7.893 41.391 1.00 92.31 291 LYS A CA 1
ATOM 2351 C C . LYS A 1 291 ? -13.568 8.003 39.892 1.00 92.31 291 LYS A C 1
ATOM 2353 O O . LYS A 1 291 ? -13.440 9.074 39.300 1.00 92.31 291 LYS A O 1
ATOM 2358 N N . ALA A 1 292 ? -13.893 6.869 39.283 1.00 92.56 292 ALA A N 1
ATOM 2359 C CA . ALA A 1 292 ? -14.355 6.758 37.911 1.00 92.56 292 ALA A CA 1
ATOM 2360 C C . ALA A 1 292 ? -15.378 5.618 37.808 1.00 92.56 292 ALA A C 1
ATOM 2362 O O . ALA A 1 292 ? -15.361 4.697 38.629 1.00 92.56 292 ALA A O 1
ATOM 2363 N N . ASP A 1 293 ? -16.205 5.661 36.766 1.00 93.25 293 ASP A N 1
ATOM 2364 C CA . ASP A 1 293 ? -17.150 4.613 36.372 1.00 93.25 293 ASP A CA 1
ATOM 2365 C C . ASP A 1 293 ? -16.673 3.930 35.060 1.00 93.25 293 ASP A C 1
ATOM 2367 O O . ASP A 1 293 ? -17.239 4.165 33.986 1.00 93.25 293 ASP A O 1
ATOM 2371 N N . PRO A 1 294 ? -15.571 3.151 35.079 1.00 94.06 294 PRO A N 1
ATOM 2372 C CA . PRO A 1 294 ? -14.981 2.580 33.868 1.00 94.06 294 PRO A CA 1
ATOM 2373 C C . PRO A 1 294 ? -15.840 1.505 33.194 1.00 94.06 294 PRO A C 1
ATOM 2375 O O . PRO A 1 294 ? -16.485 0.689 33.849 1.00 94.06 294 PRO A O 1
ATOM 2378 N N . TYR A 1 295 ? -15.747 1.449 31.864 1.00 93.38 295 TYR A N 1
ATOM 2379 C CA . TYR A 1 295 ? -16.307 0.401 31.008 1.00 93.38 295 TYR A CA 1
ATOM 2380 C C . TYR A 1 295 ? -15.319 0.044 29.890 1.00 93.38 295 TYR A C 1
ATOM 2382 O O . TYR A 1 295 ? -14.427 0.833 29.568 1.00 93.38 295 TYR A O 1
ATOM 2390 N N . ILE A 1 296 ? -15.476 -1.133 29.279 1.00 93.12 296 ILE A N 1
ATOM 2391 C CA . ILE A 1 296 ? -14.601 -1.574 28.187 1.00 93.12 296 ILE A CA 1
ATOM 2392 C C . ILE A 1 296 ? -15.087 -0.990 26.859 1.00 93.12 296 ILE A C 1
ATOM 2394 O O . ILE A 1 296 ? -16.261 -1.093 26.502 1.00 93.12 296 ILE A O 1
ATOM 2398 N N . ALA A 1 297 ? -14.161 -0.427 26.086 1.00 93.00 297 ALA A N 1
ATOM 2399 C CA . ALA A 1 297 ? -14.369 -0.112 24.681 1.00 93.00 297 ALA A CA 1
ATOM 2400 C C . ALA A 1 297 ? -13.234 -0.716 23.847 1.00 93.00 297 ALA A C 1
ATOM 2402 O O . ALA A 1 297 ? -12.065 -0.426 24.091 1.00 93.00 297 ALA A O 1
ATOM 2403 N N . ILE A 1 298 ? -13.575 -1.544 22.861 1.00 90.81 298 ILE A N 1
ATOM 2404 C CA . ILE A 1 298 ? -12.621 -2.157 21.932 1.00 90.81 298 ILE A CA 1
ATOM 2405 C C . ILE A 1 298 ? -12.870 -1.572 20.549 1.00 90.81 298 ILE A C 1
ATOM 2407 O O . ILE A 1 298 ? -13.991 -1.611 20.040 1.00 90.81 298 ILE A O 1
ATOM 2411 N N . LYS A 1 299 ? -11.819 -1.051 19.917 1.00 89.44 299 LYS A N 1
ATOM 2412 C CA . LYS A 1 299 ? -11.880 -0.491 18.568 1.00 89.44 299 LYS A CA 1
ATOM 2413 C C . LYS A 1 299 ? -10.879 -1.194 17.662 1.00 89.44 299 LYS A C 1
ATOM 2415 O O . LYS A 1 299 ? -9.690 -1.211 17.951 1.00 89.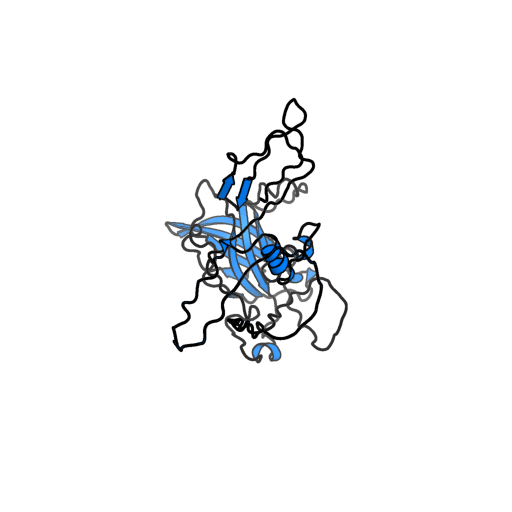44 299 LYS A O 1
ATOM 2420 N N . LEU A 1 300 ? -11.360 -1.709 16.534 1.00 83.25 300 LEU A N 1
ATOM 2421 C CA . LEU A 1 300 ? -10.538 -2.280 15.473 1.00 83.25 300 LEU A CA 1
ATOM 2422 C C . LEU A 1 300 ? -10.863 -1.575 14.154 1.00 83.25 300 LEU A C 1
ATOM 2424 O O . LEU A 1 300 ? -11.908 -1.793 13.535 1.00 83.25 300 LEU A O 1
ATOM 2428 N N . GLY A 1 301 ? -9.969 -0.683 13.727 1.00 79.12 301 GLY A N 1
ATOM 2429 C CA . GLY A 1 301 ? -10.183 0.153 12.548 1.00 79.12 301 GLY A CA 1
ATOM 2430 C C . GLY A 1 301 ? -11.428 1.038 12.690 1.00 79.12 301 GLY A C 1
ATOM 2431 O O . GLY A 1 301 ? -11.449 1.979 13.485 1.00 79.12 301 GLY A O 1
ATOM 2432 N N . LYS A 1 302 ? -12.462 0.754 11.889 1.00 75.50 302 LYS A N 1
ATOM 2433 C CA . LYS A 1 302 ? -13.751 1.475 11.910 1.00 75.50 302 LYS A CA 1
ATOM 2434 C C . LYS A 1 302 ? -14.813 0.810 12.785 1.00 75.50 302 LYS A C 1
ATOM 2436 O O . LYS A 1 302 ? -15.856 1.417 13.004 1.00 75.50 302 LYS A O 1
ATOM 2441 N N . SER A 1 303 ? -14.562 -0.410 13.243 1.00 82.75 303 SER A N 1
ATOM 2442 C CA . SER A 1 303 ? -15.467 -1.146 14.117 1.00 82.75 303 SER A CA 1
ATOM 2443 C C . SER A 1 303 ? -15.156 -0.793 15.563 1.00 82.75 303 SER A C 1
ATOM 2445 O O . SER A 1 303 ? -13.991 -0.757 15.957 1.00 82.75 303 SER A O 1
ATOM 2447 N N . GLU A 1 304 ? -16.188 -0.533 16.354 1.00 91.75 304 GLU A N 1
ATOM 2448 C CA . GLU A 1 304 ? -16.059 -0.217 17.771 1.00 91.75 304 GLU A CA 1
ATOM 2449 C C . GLU A 1 304 ? -17.165 -0.931 18.547 1.00 91.75 304 GLU A C 1
ATOM 2451 O O . GLU A 1 304 ? -18.330 -0.893 18.155 1.00 91.75 304 GLU A O 1
ATOM 2456 N N . ILE A 1 305 ? -16.783 -1.579 19.642 1.00 90.56 305 ILE A N 1
ATOM 2457 C CA . ILE A 1 305 ? -17.668 -2.245 20.592 1.00 90.56 305 ILE A CA 1
ATOM 2458 C C . ILE A 1 305 ? -17.496 -1.515 21.920 1.00 90.56 305 ILE A C 1
ATOM 2460 O O . ILE A 1 305 ? -16.370 -1.335 22.379 1.00 90.56 305 ILE A O 1
ATOM 2464 N N . ARG A 1 306 ? -18.597 -1.067 22.529 1.00 93.62 306 ARG A N 1
ATOM 2465 C CA . ARG A 1 306 ? -18.592 -0.370 23.821 1.00 93.62 306 ARG A CA 1
ATOM 2466 C C . ARG A 1 306 ? -19.529 -1.075 24.779 1.00 93.62 306 ARG A C 1
ATOM 2468 O O . ARG A 1 306 ? -20.720 -1.159 24.502 1.00 93.62 306 ARG A O 1
ATOM 2475 N N . ASP A 1 307 ? -19.004 -1.483 25.919 1.00 92.31 307 ASP A N 1
ATOM 2476 C CA . ASP A 1 307 ? -19.744 -2.214 26.940 1.00 92.31 307 ASP A CA 1
ATOM 2477 C C . ASP A 1 307 ? -20.205 -1.294 28.080 1.00 92.31 307 ASP A C 1
ATOM 2479 O O . ASP A 1 307 ? -19.906 -1.497 29.254 1.00 92.31 307 ASP A O 1
ATOM 2483 N N . LYS A 1 308 ? -20.883 -0.196 27.720 1.00 92.69 308 LYS A N 1
ATOM 2484 C CA . LYS A 1 308 ? -21.288 0.846 28.683 1.00 92.69 308 LYS A CA 1
ATOM 2485 C C . LYS A 1 308 ? -22.269 0.348 29.738 1.00 92.69 308 LYS A C 1
ATOM 2487 O O . LYS A 1 308 ? -22.319 0.910 30.825 1.00 92.69 308 LYS A O 1
ATOM 2492 N N . GLU A 1 309 ? -23.077 -0.647 29.397 1.00 92.62 309 GLU A N 1
ATOM 2493 C CA . GLU A 1 309 ? -24.109 -1.187 30.283 1.00 92.62 309 GLU A CA 1
ATOM 2494 C C . GLU A 1 309 ? -23.493 -1.976 31.444 1.00 92.62 309 GLU A C 1
ATOM 2496 O O . GLU A 1 309 ? -24.025 -1.942 32.550 1.00 92.62 309 GLU A O 1
ATOM 2501 N N . ASN A 1 310 ? -22.324 -2.591 31.230 1.00 91.25 310 ASN A N 1
ATOM 2502 C CA . ASN A 1 310 ? -21.584 -3.348 32.240 1.00 91.25 310 ASN A CA 1
ATOM 2503 C C . ASN A 1 310 ? -20.436 -2.537 32.868 1.00 91.25 310 ASN A C 1
ATOM 2505 O O . ASN A 1 310 ? -19.386 -3.083 33.217 1.00 91.25 310 ASN A O 1
ATOM 2509 N N . TYR A 1 311 ? -20.614 -1.221 33.013 1.00 93.50 311 TYR A N 1
ATOM 2510 C CA . TYR A 1 311 ? -19.633 -0.381 33.698 1.00 93.50 311 TYR A CA 1
ATOM 2511 C C . TYR A 1 311 ? -19.475 -0.775 35.177 1.00 93.50 311 TYR A C 1
ATOM 2513 O O . TYR A 1 311 ? -20.397 -1.276 35.825 1.00 93.50 311 TYR A O 1
ATOM 2521 N N . ILE A 1 312 ? -18.298 -0.509 35.741 1.00 92.75 312 ILE A N 1
ATOM 2522 C CA . ILE A 1 312 ? -17.990 -0.775 37.149 1.00 92.75 312 ILE A CA 1
ATOM 2523 C C . ILE A 1 312 ? -17.975 0.553 37.892 1.00 92.75 312 ILE A C 1
ATOM 2525 O O . ILE A 1 312 ? -17.163 1.418 37.591 1.00 92.75 312 ILE A O 1
ATOM 2529 N N . SER A 1 313 ? -18.866 0.727 38.869 1.00 92.69 313 SER A N 1
ATOM 2530 C CA . SER A 1 313 ? -19.038 2.038 39.496 1.00 92.69 313 SER A CA 1
ATOM 2531 C C . SER A 1 313 ? -17.954 2.386 40.523 1.00 92.69 313 SER A C 1
ATOM 2533 O O . SER A 1 313 ? -17.572 1.554 41.350 1.00 92.69 313 SER A O 1
ATOM 2535 N N . LYS A 1 314 ? -17.523 3.654 40.522 1.00 91.88 314 LYS A N 1
ATOM 2536 C CA . LYS A 1 314 ? -16.664 4.308 41.523 1.00 91.88 314 LYS A CA 1
ATOM 2537 C C . LYS A 1 314 ? -15.375 3.545 41.829 1.00 91.88 314 LYS A C 1
ATOM 2539 O O . LYS A 1 314 ? -14.923 3.503 42.978 1.00 91.88 314 LYS A O 1
ATOM 2544 N N . GLN A 1 315 ? -14.752 2.978 40.805 1.00 92.12 315 GLN A N 1
ATOM 2545 C CA . GLN A 1 315 ? -13.581 2.128 40.939 1.00 92.12 315 GLN A CA 1
ATOM 2546 C C . GLN A 1 315 ? -12.453 2.574 40.003 1.00 92.12 315 GLN A C 1
ATOM 2548 O O . GLN A 1 315 ? -12.639 2.691 38.799 1.00 92.12 315 GLN A O 1
ATOM 2553 N N . LEU A 1 316 ? -11.259 2.779 40.569 1.00 92.44 316 LEU A N 1
ATOM 2554 C CA . LEU A 1 316 ? -10.045 3.083 39.797 1.00 92.44 316 LEU A CA 1
ATOM 2555 C C . LEU A 1 316 ? -9.252 1.821 39.426 1.00 92.44 316 LEU A C 1
ATOM 2557 O O . LEU A 1 316 ? -8.403 1.865 38.545 1.00 92.44 316 LEU A O 1
ATOM 2561 N N . ASN A 1 317 ? -9.547 0.698 40.087 1.00 92.75 317 ASN A N 1
ATOM 2562 C CA . ASN A 1 317 ? -8.937 -0.608 39.841 1.00 92.75 317 ASN A CA 1
ATOM 2563 C C . ASN A 1 317 ? -10.011 -1.670 39.509 1.00 92.75 317 ASN A C 1
ATOM 2565 O O . ASN A 1 317 ? -10.253 -2.568 40.322 1.00 92.75 317 ASN A O 1
ATOM 2569 N N . PRO A 1 318 ? -10.775 -1.519 38.410 1.00 93.62 318 PRO A N 1
ATOM 2570 C CA . PRO A 1 318 ? -11.886 -2.416 38.090 1.00 93.62 318 PRO A CA 1
ATOM 2571 C C . PRO A 1 318 ? -11.400 -3.815 37.693 1.00 93.62 318 PRO A C 1
ATOM 2573 O O . PRO A 1 318 ? -10.409 -3.954 36.977 1.00 93.62 318 PRO A O 1
ATOM 2576 N N . ILE A 1 319 ? -12.140 -4.848 38.103 1.00 92.06 319 ILE A N 1
ATOM 2577 C CA . ILE A 1 319 ? -11.978 -6.230 37.629 1.00 92.06 319 ILE A CA 1
ATOM 2578 C C . ILE A 1 319 ? -13.121 -6.522 36.657 1.00 92.06 319 ILE A C 1
ATOM 2580 O O . ILE A 1 319 ? -14.285 -6.493 37.053 1.00 92.06 319 ILE A O 1
ATOM 2584 N N . PHE A 1 320 ? -12.777 -6.775 35.397 1.00 88.94 320 PHE A N 1
ATOM 2585 C CA . PHE A 1 320 ? -13.716 -7.052 34.310 1.00 88.94 320 PHE A CA 1
ATOM 2586 C C . PHE A 1 320 ? -13.871 -8.550 34.033 1.00 88.94 320 PHE A C 1
ATOM 2588 O O . PHE A 1 320 ? -14.980 -8.999 33.756 1.00 88.94 320 PHE A O 1
ATOM 2595 N N . GLY A 1 321 ? -12.776 -9.314 34.120 1.00 78.44 321 GLY A N 1
ATOM 2596 C CA . GLY A 1 321 ? -12.789 -10.764 33.956 1.00 78.44 321 GLY A CA 1
ATOM 2597 C C . GLY A 1 321 ? -13.587 -11.400 35.089 1.00 78.44 321 GLY A C 1
ATOM 2598 O O . GLY A 1 321 ? -13.166 -11.325 36.244 1.00 78.44 321 GLY A O 1
ATOM 2599 N N . LYS A 1 322 ? -14.745 -11.966 34.752 1.00 59.16 322 LYS A N 1
ATOM 2600 C CA . LYS A 1 322 ? -15.590 -12.767 35.639 1.00 59.16 322 LYS A CA 1
ATOM 2601 C C . LYS A 1 322 ? -15.656 -14.195 35.140 1.00 59.16 322 LYS A C 1
ATOM 2603 O O . LYS A 1 322 ? -15.672 -14.367 33.899 1.00 59.16 322 LYS A O 1
#

Secondary structure (DSSP, 8-state):
-EEEEEEEE-PPPBTTBPP-SEEEEEEETTEEEEPPPPS-TTT--B-S--EEE------SSGGGPPPEEEEEEEE-GGG-EEEEEEEEE---GGGB-----TT--S---S----------------------------------------------------------GGG--HHHHHHHHHHTT----SS-STTTTGGG-SS-EEEEEESS-----S-HHHHHHHHEEEEEEEEEEB--SSPPHHHHTSTT--TTTTT-TTPPP-S-----------B--SPPP-STTS------EEEETTEEEE-GGG--TT-SS-B---